Protein AF-A0A139A8T3-F1 (afdb_monomer)

Foldseek 3Di:
DCPPDDDDDPLPLLRLLVQCLVCVVVVVVVSVVVSVVNLCCCLPVPPHQLVSLLVNLVSCVVSVNVVSNVSSLVSSCCQQQDPPRDLVSLLPDDLVSLLVNLVVDDLACLLVSLVSSQVSVVVVVNHDPLVSLVSSLVSRQLLPYDLVSLQVLCVDPSHDNLNSLCSVLVCCVVCVVCLQVHDLVSSLSNLDCRPPNPDDDQLVSLLVSLVVNCVSCVVDDPVSNVSSLVSRQLLRDDPVVLVVLCPDPSHDNVNSVVSVVVDVVVPPDPDPPDPPDDDDDDDDDDDDDDDDDDDDDDDDDDDDDDDDDDDDDDDDDDDDDDDDDDDDDDDDDDDDDDDDDDDDDDDDDDDDDDDDDDDD

Organism: Gonapodya prolifera (strain JEL478) (NCBI:txid1344416)

Nearest PDB structures (foldseek):
  7rdr-assembly1_A  TM=2.294E-01  e=2.541E-02  unidentified
  5a5b-assembly1_Q  TM=2.816E-01  e=1.521E-01  Saccharomyces cerevisiae
  6j30-assembly1_Q  TM=2.788E-01  e=3.873E+00  Saccharomyces cerevisiae S288C
  7w3m-assembly1_W  TM=2.806E-01  e=3.557E+00  Homo sapiens

pLDDT: mean 80.53, std 20.15, range [38.5, 97.5]

Mean predicted aligned error: 15.2 Å

Secondary structure (DSSP, 8-state):
--TT---PPTT-HHHHHHHHHHHHHTT-HHHHHHHHHHHHHHHHSS---HHHHHHHHHHHHHTT-HHHHHHHHHHHHHHHH-TTS-HHHHHHS-HHHHHHHHHHS-GGGHHHHHHHHHHHHHHTT-PPPHHHHHHHHTTS-GGGS-HHHHHHHHT-TTS-HHHHHHHHHHHHHH-GGGGGGS-HHHHHHHTS--SSTT----HHHHHHHHHHHHHH-TTS-HHHHHHHHTTS-GGGS-HHHHHHHHH-SSS-HHHHHHHHHHHHHH-PPPP----PPPPPPP---------------PPPPPPPPPPPP-----PPPP------PPP------------PPP----PPP-----------

Radius of gyration: 34.63 Å; Cα contacts (8 Å, |Δi|>4): 244; chains: 1; bounding box: 95×80×99 Å

Structure (mmCIF, N/CA/C/O backbone):
data_AF-A0A139A8T3-F1
#
_entry.id   AF-A0A139A8T3-F1
#
loop_
_atom_site.group_PDB
_atom_site.id
_atom_site.type_symbol
_atom_site.label_atom_id
_atom_site.label_alt_id
_atom_site.label_comp_id
_atom_site.label_asym_id
_atom_site.label_entity_id
_atom_site.label_seq_id
_atom_site.pdbx_PDB_ins_code
_atom_site.Cartn_x
_atom_site.Cartn_y
_atom_site.Cartn_z
_atom_site.occupancy
_atom_site.B_iso_or_equiv
_atom_site.auth_seq_id
_atom_site.auth_comp_id
_atom_site.auth_asym_id
_atom_site.auth_atom_id
_atom_site.pdbx_PDB_model_num
ATOM 1 N N . MET A 1 1 ? -31.069 -12.268 51.244 1.00 41.78 1 MET A N 1
ATOM 2 C CA . MET A 1 1 ? -30.352 -12.359 49.961 1.00 41.78 1 MET A CA 1
ATOM 3 C C . MET A 1 1 ? -29.729 -10.999 49.752 1.00 41.78 1 MET A C 1
ATOM 5 O O . MET A 1 1 ? -30.464 -10.022 49.759 1.00 41.78 1 MET A O 1
ATOM 9 N N . ASP A 1 2 ? -28.402 -10.923 49.742 1.00 45.22 2 ASP A N 1
ATOM 10 C CA . ASP A 1 2 ? -27.684 -9.668 49.522 1.00 45.22 2 ASP A CA 1
ATOM 11 C C . ASP A 1 2 ? -27.826 -9.261 48.050 1.00 45.22 2 ASP A C 1
ATOM 13 O O . ASP A 1 2 ? -27.071 -9.709 47.193 1.00 45.22 2 ASP A O 1
ATOM 17 N N . ASP A 1 3 ? -28.808 -8.404 47.765 1.00 49.25 3 ASP A N 1
ATOM 18 C CA . ASP A 1 3 ? -29.079 -7.783 46.453 1.00 49.25 3 ASP A CA 1
ATOM 19 C C . ASP A 1 3 ? -27.993 -6.771 46.015 1.00 49.25 3 ASP A C 1
ATOM 21 O O . ASP A 1 3 ? -28.219 -5.900 45.176 1.00 49.25 3 ASP A O 1
ATOM 25 N N . THR A 1 4 ? -26.800 -6.812 46.608 1.00 60.22 4 THR A N 1
ATOM 26 C CA . THR A 1 4 ? -25.863 -5.679 46.588 1.00 60.22 4 THR A CA 1
ATOM 27 C C . THR A 1 4 ? -24.642 -5.855 45.696 1.00 60.22 4 THR A C 1
ATOM 29 O O . THR A 1 4 ? -23.833 -4.931 45.621 1.00 60.22 4 THR A O 1
ATOM 32 N N . LYS A 1 5 ? -24.496 -6.967 44.966 1.00 63.28 5 LYS A N 1
ATOM 33 C CA . LYS A 1 5 ? -23.354 -7.139 44.055 1.00 63.28 5 LYS A CA 1
ATOM 34 C C . LYS A 1 5 ? -23.752 -7.819 42.750 1.00 63.28 5 LYS A C 1
ATOM 36 O O . LYS A 1 5 ? -23.598 -9.025 42.585 1.00 63.28 5 LYS A O 1
ATOM 41 N N . VAL A 1 6 ? -24.257 -7.025 41.810 1.00 67.44 6 VAL A N 1
ATOM 42 C CA . VAL A 1 6 ? -24.375 -7.458 40.416 1.00 67.44 6 VAL A CA 1
ATOM 43 C C . VAL A 1 6 ? -22.969 -7.420 39.823 1.00 67.44 6 VAL A C 1
ATOM 45 O O . VAL A 1 6 ? -22.417 -6.358 39.567 1.00 67.44 6 VAL A O 1
ATOM 48 N N . THR A 1 7 ? -22.336 -8.579 39.668 1.00 76.31 7 THR A N 1
ATOM 49 C CA . THR A 1 7 ? -21.059 -8.680 38.955 1.00 76.31 7 THR A CA 1
ATOM 50 C C . THR A 1 7 ? -21.346 -8.906 37.479 1.00 76.31 7 THR A C 1
ATOM 52 O O . THR A 1 7 ? -21.895 -9.948 37.113 1.00 76.31 7 THR A O 1
ATOM 55 N N . LEU A 1 8 ? -20.994 -7.935 36.637 1.00 77.81 8 LEU A N 1
ATOM 56 C CA . LEU A 1 8 ? -20.995 -8.128 35.190 1.00 77.81 8 LEU A CA 1
ATOM 57 C C . LEU A 1 8 ? -19.936 -9.180 34.817 1.00 77.81 8 LEU A C 1
ATOM 59 O O . LEU A 1 8 ? -18.871 -9.202 35.432 1.00 77.81 8 LEU A O 1
ATOM 63 N N . PRO A 1 9 ? -20.221 -10.071 33.855 1.00 79.88 9 PRO A N 1
ATOM 64 C CA . PRO A 1 9 ? -19.251 -11.052 33.393 1.00 79.88 9 PRO A CA 1
ATOM 65 C C . PRO A 1 9 ? -18.096 -10.351 32.680 1.00 79.88 9 PRO A C 1
ATOM 67 O O . PRO A 1 9 ? -18.321 -9.553 31.771 1.00 79.88 9 PRO A O 1
ATOM 70 N N . ASP A 1 10 ? -16.866 -10.695 33.049 1.00 74.88 10 ASP A N 1
ATOM 71 C CA . ASP A 1 10 ? -15.679 -10.179 32.375 1.00 74.88 10 ASP A CA 1
ATOM 72 C C . ASP A 1 10 ? -15.669 -10.665 30.912 1.00 74.88 10 ASP A C 1
ATOM 74 O O . ASP A 1 10 ? -15.912 -11.843 30.639 1.00 74.88 10 ASP A O 1
ATOM 78 N N . THR A 1 11 ? -15.397 -9.765 29.960 1.00 78.56 11 THR A N 1
ATOM 79 C CA . THR A 1 11 ? -15.177 -10.025 28.513 1.00 78.56 11 THR A CA 1
ATOM 80 C C . THR A 1 11 ? -16.372 -10.469 27.647 1.00 78.56 11 THR A C 1
ATOM 82 O O . THR A 1 11 ? -16.234 -10.551 26.424 1.00 78.56 11 THR A O 1
ATOM 85 N N . LYS A 1 12 ? -17.563 -10.720 28.213 1.00 92.62 12 LYS A N 1
ATOM 86 C CA . LYS A 1 12 ? -18.779 -11.022 27.422 1.00 92.62 12 LYS A CA 1
ATOM 87 C C . LYS A 1 12 ? -19.453 -9.738 26.941 1.00 92.62 12 LYS A C 1
ATOM 89 O O . LYS A 1 12 ? -20.432 -9.270 27.525 1.00 92.62 12 LYS A O 1
ATOM 94 N N . TRP A 1 13 ? -18.869 -9.135 25.909 1.00 94.44 13 TRP A N 1
ATOM 95 C CA . TRP A 1 13 ? -19.239 -7.801 25.429 1.00 94.44 13 TRP A CA 1
ATOM 96 C C . TRP A 1 13 ? -20.677 -7.689 24.926 1.00 94.44 13 TRP A C 1
ATOM 98 O O . TRP A 1 13 ? -21.317 -6.671 25.177 1.00 94.44 13 TRP A O 1
ATOM 108 N N . ASP A 1 14 ? -21.217 -8.752 24.335 1.00 95.50 14 ASP A N 1
ATOM 109 C CA . ASP A 1 14 ? -22.632 -8.871 23.977 1.00 95.50 14 ASP A CA 1
ATOM 110 C C . ASP A 1 14 ? -23.547 -8.668 25.202 1.00 95.50 14 ASP A C 1
ATOM 112 O O . ASP A 1 14 ? -24.525 -7.921 25.148 1.00 95.50 14 ASP A O 1
ATOM 116 N N . GLN A 1 15 ? -23.193 -9.273 26.342 1.00 95.12 15 GLN A N 1
ATOM 117 C CA . GLN A 1 15 ? -23.958 -9.184 27.587 1.00 95.12 15 GLN A CA 1
ATOM 118 C C . GLN A 1 15 ? -23.783 -7.827 28.261 1.00 95.12 15 GLN A C 1
ATOM 120 O O . GLN A 1 15 ? -24.764 -7.247 28.720 1.00 95.12 15 GLN A O 1
ATOM 125 N N . ILE A 1 16 ? -22.556 -7.297 28.309 1.00 95.12 16 ILE A N 1
ATOM 126 C CA . ILE A 1 16 ? -22.279 -5.979 28.902 1.00 95.12 16 ILE A CA 1
ATOM 127 C C . ILE A 1 16 ? -23.043 -4.887 28.143 1.00 95.12 16 ILE A C 1
ATOM 129 O O . ILE A 1 16 ? -23.716 -4.065 28.769 1.00 95.12 16 ILE A O 1
ATOM 133 N N . LEU A 1 17 ? -22.994 -4.901 26.808 1.00 95.94 17 LEU A N 1
ATOM 134 C CA . LEU A 1 17 ? -23.708 -3.937 25.967 1.00 95.94 17 LEU A CA 1
ATOM 135 C C . LEU A 1 17 ? -25.225 -4.148 26.013 1.00 95.94 17 LEU A C 1
ATOM 137 O O . LEU A 1 17 ? -25.971 -3.171 26.079 1.00 95.94 17 LEU A O 1
ATOM 141 N N . GLY A 1 18 ? -25.695 -5.397 26.087 1.00 95.88 18 GLY A N 1
ATOM 142 C CA . GLY A 1 18 ? -27.106 -5.702 26.321 1.00 95.88 18 GLY A CA 1
ATOM 143 C C . GLY A 1 18 ? -27.615 -5.154 27.661 1.00 95.88 18 GLY A C 1
ATOM 144 O O . GLY A 1 18 ? -28.663 -4.507 27.712 1.00 95.88 18 GLY A O 1
ATOM 145 N N . VAL A 1 19 ? -26.854 -5.328 28.751 1.00 95.31 19 VAL A N 1
ATOM 146 C CA . VAL A 1 19 ? -27.178 -4.746 30.068 1.00 95.31 19 VAL A CA 1
ATOM 147 C C . VAL A 1 19 ? -27.137 -3.220 30.011 1.00 95.31 19 VAL A C 1
ATOM 149 O O . VAL A 1 19 ? -28.015 -2.566 30.577 1.00 95.31 19 VAL A O 1
ATOM 152 N N . HIS A 1 20 ? -26.174 -2.635 29.299 1.00 96.00 20 HIS A N 1
ATOM 153 C CA . HIS A 1 20 ? -26.116 -1.191 29.081 1.00 96.00 20 HIS A CA 1
ATOM 154 C C . HIS A 1 20 ? -27.379 -0.671 28.374 1.00 96.00 20 HIS A C 1
ATOM 156 O O . HIS A 1 20 ? -28.008 0.282 28.840 1.00 96.00 20 HIS A O 1
ATOM 162 N N . HIS A 1 21 ? -27.815 -1.347 27.309 1.00 96.56 21 HIS A N 1
ATOM 163 C CA . HIS A 1 21 ? -29.028 -1.005 26.569 1.00 96.56 21 HIS A CA 1
ATOM 164 C C . HIS A 1 21 ? -30.279 -1.088 27.446 1.00 96.56 21 HIS A C 1
ATOM 166 O O . HIS A 1 21 ? -30.998 -0.101 27.611 1.00 96.56 21 HIS A O 1
ATOM 172 N N . VAL A 1 22 ? -30.509 -2.247 28.068 1.00 96.75 22 VAL A N 1
ATOM 173 C CA . VAL A 1 22 ? -31.678 -2.487 28.923 1.00 96.75 22 VAL A CA 1
ATOM 174 C C . VAL A 1 22 ? -31.688 -1.506 30.097 1.00 96.75 22 VAL A C 1
ATOM 176 O O . VAL A 1 22 ? -32.703 -0.861 30.352 1.00 96.75 22 VAL A O 1
ATOM 179 N N . SER A 1 23 ? -30.561 -1.315 30.785 1.00 96.06 23 SER A N 1
ATOM 180 C CA . SER A 1 23 ? -30.493 -0.380 31.914 1.00 96.06 23 SER A CA 1
ATOM 181 C C . SER A 1 23 ? -30.796 1.063 31.508 1.00 96.06 23 SER A C 1
ATOM 183 O O . SER A 1 23 ? -31.476 1.765 32.254 1.00 96.06 23 SER A O 1
ATOM 185 N N . THR A 1 24 ? -30.382 1.490 30.315 1.00 95.38 24 THR A N 1
ATOM 186 C CA . THR A 1 24 ? -30.687 2.826 29.787 1.00 95.38 24 THR A CA 1
ATOM 187 C C . THR A 1 24 ? -32.178 2.976 29.473 1.00 95.38 24 THR A C 1
ATOM 189 O O . THR A 1 24 ? -32.807 3.937 29.920 1.00 95.38 24 THR A O 1
ATOM 192 N N . VAL A 1 25 ? -32.776 2.001 28.777 1.00 96.94 25 VAL A N 1
ATOM 193 C CA . VAL A 1 25 ? -34.207 2.006 28.410 1.00 96.94 25 VAL A CA 1
ATOM 194 C C . VAL A 1 25 ? -35.105 2.018 29.652 1.00 96.94 25 VAL A C 1
ATOM 196 O O . VAL A 1 25 ? -36.056 2.797 29.727 1.00 96.94 25 VAL A O 1
ATOM 199 N N . PHE A 1 26 ? -34.778 1.199 30.654 1.00 97.19 26 PHE A N 1
ATOM 200 C CA . PHE A 1 26 ? -35.544 1.087 31.900 1.00 97.19 26 PHE A CA 1
ATOM 201 C C . PHE A 1 26 ? -35.118 2.087 32.986 1.00 97.19 26 PHE A C 1
ATOM 203 O O . PHE A 1 26 ? -35.674 2.060 34.083 1.00 97.19 26 PHE A O 1
ATOM 210 N N . LYS A 1 27 ? -34.170 2.990 32.694 1.00 96.00 27 LYS A N 1
ATOM 211 C CA . LYS A 1 27 ? -33.659 4.015 33.623 1.00 96.00 27 LYS A CA 1
ATOM 212 C C . LYS A 1 27 ? -33.172 3.421 34.951 1.00 96.00 27 LYS A C 1
ATOM 214 O O . LYS A 1 27 ? -33.583 3.852 36.027 1.00 96.00 27 LYS A O 1
ATOM 219 N N . LEU A 1 28 ? -32.285 2.431 34.869 1.00 95.94 28 LEU A N 1
ATOM 220 C CA . LEU A 1 28 ? -31.656 1.747 36.001 1.00 95.94 28 LEU A CA 1
ATOM 221 C C . LEU A 1 28 ? -30.236 2.305 36.235 1.00 95.94 28 LEU A C 1
ATOM 223 O O . LEU A 1 28 ? -29.257 1.682 35.818 1.00 95.94 28 LEU A O 1
ATOM 227 N N . PRO A 1 29 ? -30.081 3.457 36.921 1.00 93.94 29 PRO A N 1
ATOM 228 C CA . PRO A 1 29 ? -28.845 4.245 36.901 1.00 93.94 29 PRO A CA 1
ATOM 229 C C . PRO A 1 29 ? -27.614 3.498 37.422 1.00 93.94 29 PRO A C 1
ATOM 231 O O . PRO A 1 29 ? -26.514 3.725 36.929 1.00 93.94 29 PRO A O 1
ATOM 234 N N . ARG A 1 30 ? -27.780 2.589 38.393 1.00 92.94 30 ARG A N 1
ATOM 235 C CA . ARG A 1 30 ? -26.662 1.795 38.932 1.00 92.94 30 ARG A CA 1
ATOM 236 C C . ARG A 1 30 ? -26.069 0.859 37.878 1.00 92.94 30 ARG A C 1
ATOM 238 O O . ARG A 1 30 ? -24.861 0.872 37.676 1.00 92.94 30 ARG A O 1
ATOM 245 N N . LEU A 1 31 ? -26.916 0.113 37.167 1.00 93.12 31 LEU A N 1
ATOM 246 C CA . LEU A 1 31 ? -26.478 -0.808 36.112 1.00 93.12 31 LEU A CA 1
ATOM 247 C C . LEU A 1 31 ? -25.923 -0.056 34.899 1.00 93.12 31 LEU A C 1
ATOM 249 O O . LEU A 1 31 ? -24.936 -0.487 34.302 1.00 93.12 31 LEU A O 1
ATOM 253 N N . THR A 1 32 ? -26.510 1.096 34.562 1.00 94.75 32 THR A N 1
ATOM 254 C CA . THR A 1 32 ? -25.972 1.967 33.511 1.00 94.75 32 THR A CA 1
ATOM 255 C C . THR A 1 32 ? -24.567 2.441 33.873 1.00 94.75 32 THR A C 1
ATOM 257 O O . THR A 1 32 ? -23.658 2.311 33.062 1.00 94.75 32 THR A O 1
ATOM 260 N N . GLN A 1 33 ? -24.350 2.897 35.111 1.00 94.50 33 GLN A N 1
ATOM 261 C CA . GLN A 1 33 ? -23.037 3.350 35.566 1.00 94.50 33 GLN A CA 1
ATOM 262 C C . GLN A 1 33 ? -21.998 2.217 35.606 1.00 94.50 33 GLN A C 1
ATOM 264 O O . GLN A 1 33 ? -20.843 2.434 35.245 1.00 94.50 33 GLN A O 1
ATOM 269 N N . GLU A 1 34 ? -22.377 1.020 36.058 1.00 93.62 34 GLU A N 1
ATOM 270 C CA . GLU A 1 34 ? -21.469 -0.132 36.110 1.00 93.62 34 GLU A CA 1
ATOM 271 C C . GLU A 1 34 ? -21.073 -0.618 34.714 1.00 93.62 34 GLU A C 1
ATOM 273 O O . GLU A 1 34 ? -19.884 -0.813 34.455 1.00 93.62 34 GLU A O 1
ATOM 278 N N . SER A 1 35 ? -22.040 -0.747 33.801 1.00 94.38 35 SER A N 1
ATOM 279 C CA . SER A 1 35 ? -21.770 -1.127 32.409 1.00 94.38 35 SER A CA 1
ATOM 280 C C . SER A 1 35 ? -20.932 -0.075 31.682 1.00 94.38 35 SER A C 1
ATOM 282 O O . SER A 1 35 ? -19.944 -0.423 31.040 1.00 94.38 35 SER A O 1
ATOM 284 N N . GLU A 1 36 ? -21.242 1.214 31.844 1.00 94.69 36 GLU A N 1
ATOM 285 C CA . GLU A 1 36 ? -20.457 2.295 31.241 1.00 94.69 36 GLU A CA 1
ATOM 286 C C . GLU A 1 36 ? -19.024 2.326 31.786 1.00 94.69 36 GLU A C 1
ATOM 288 O O . GLU A 1 36 ? -18.079 2.512 31.020 1.00 94.69 36 GLU A O 1
ATOM 293 N N . ARG A 1 37 ? -18.835 2.093 33.092 1.00 93.44 37 ARG A N 1
ATOM 294 C CA . ARG A 1 37 ? -17.500 1.980 33.692 1.00 93.44 37 ARG A CA 1
ATOM 295 C C . ARG A 1 37 ? -16.724 0.805 33.103 1.00 93.44 37 ARG A C 1
ATOM 297 O O . ARG A 1 37 ? -15.549 0.976 32.800 1.00 93.44 37 ARG A O 1
ATOM 304 N N . ALA A 1 38 ? -17.353 -0.358 32.934 1.00 92.69 38 ALA A N 1
ATOM 305 C CA . ALA A 1 38 ? -16.705 -1.526 32.337 1.00 92.69 38 ALA A CA 1
ATOM 306 C C . ALA A 1 38 ? -16.267 -1.251 30.887 1.00 92.69 38 ALA A C 1
ATOM 308 O O . ALA A 1 38 ? -15.107 -1.473 30.546 1.00 92.69 38 ALA A O 1
ATOM 309 N N . ILE A 1 39 ? -17.161 -0.682 30.070 1.00 94.38 39 ILE A N 1
ATOM 310 C CA . ILE A 1 39 ? -16.883 -0.299 28.675 1.00 94.38 39 ILE A CA 1
ATOM 311 C C . ILE A 1 39 ? -15.744 0.725 28.615 1.00 94.38 39 ILE A C 1
ATOM 313 O O . ILE A 1 39 ? -14.782 0.552 27.868 1.00 94.38 39 ILE A O 1
ATOM 317 N N . ARG A 1 40 ? -15.823 1.779 29.435 1.00 94.75 40 ARG A N 1
ATOM 318 C CA . ARG A 1 40 ? -14.802 2.827 29.501 1.00 94.75 40 ARG A CA 1
ATOM 319 C C . ARG A 1 40 ? -13.449 2.262 29.914 1.00 94.75 40 ARG A C 1
ATOM 321 O O . ARG A 1 40 ? -12.458 2.548 29.260 1.00 94.75 40 ARG A O 1
ATOM 328 N N . ASN A 1 41 ? -13.406 1.435 30.956 1.00 92.69 41 ASN A N 1
ATOM 329 C CA . ASN A 1 41 ? -12.163 0.843 31.440 1.00 92.69 41 ASN A CA 1
ATOM 330 C C . ASN A 1 41 ? -11.510 -0.071 30.397 1.00 92.69 41 ASN A C 1
ATOM 332 O O . ASN A 1 41 ? -10.289 -0.065 30.289 1.00 92.69 41 ASN A O 1
ATOM 336 N N . ALA A 1 42 ? -12.285 -0.828 29.618 1.00 92.88 42 ALA A N 1
ATOM 337 C CA . ALA A 1 42 ? -11.718 -1.680 28.574 1.00 92.88 42 ALA A CA 1
ATOM 338 C C . ALA A 1 42 ? -11.160 -0.880 27.389 1.00 92.88 42 ALA A C 1
ATOM 340 O O . ALA A 1 42 ? -10.100 -1.220 26.868 1.00 92.88 42 ALA A O 1
ATOM 341 N N . ILE A 1 43 ? -11.831 0.206 26.995 1.00 94.81 43 ILE A N 1
ATOM 342 C CA . ILE A 1 43 ? -11.367 1.064 25.896 1.00 94.81 43 ILE A CA 1
ATOM 343 C C . ILE A 1 43 ? -10.190 1.945 26.350 1.00 94.81 43 ILE A C 1
ATOM 345 O O . ILE A 1 43 ? -9.151 2.007 25.699 1.00 94.81 43 ILE A O 1
ATOM 349 N N . GLU A 1 44 ? -10.325 2.635 27.479 1.00 92.19 44 GLU A N 1
ATOM 350 C CA . GLU A 1 44 ? -9.406 3.701 27.899 1.00 92.19 44 GLU A CA 1
ATOM 351 C C . GLU A 1 44 ? -8.321 3.213 28.871 1.00 92.19 44 GLU A C 1
ATOM 353 O O . GLU A 1 44 ? -7.264 3.830 28.974 1.00 92.19 44 GLU A O 1
ATOM 358 N N . GLY A 1 45 ? -8.528 2.088 29.562 1.00 83.25 45 GLY A N 1
ATOM 359 C CA . GLY A 1 45 ? -7.652 1.606 30.639 1.00 83.25 45 GLY A CA 1
ATOM 360 C C . GLY A 1 45 ? -6.289 1.064 30.197 1.00 83.25 45 GLY A C 1
ATOM 361 O O . GLY A 1 45 ? -5.552 0.540 31.027 1.00 83.25 45 GLY A O 1
ATOM 362 N N . GLY A 1 46 ? -5.942 1.154 28.910 1.00 72.06 46 GLY A N 1
ATOM 363 C CA . GLY A 1 46 ? -4.608 0.837 28.382 1.00 72.06 46 GLY A CA 1
ATOM 364 C C . GLY A 1 46 ? -4.224 -0.649 28.351 1.00 72.06 46 GLY A C 1
ATOM 365 O O . GLY A 1 46 ? -3.188 -0.975 27.783 1.00 72.06 46 GLY A O 1
ATOM 366 N N . ALA A 1 47 ? -5.048 -1.537 28.913 1.00 69.50 47 ALA A N 1
ATOM 367 C CA . ALA A 1 47 ? -4.795 -2.978 28.996 1.00 69.50 47 ALA A CA 1
ATOM 368 C C . ALA A 1 47 ? -5.629 -3.828 28.017 1.00 69.50 47 ALA A C 1
ATOM 370 O O . ALA A 1 47 ? -5.458 -5.045 27.984 1.00 69.50 47 ALA A O 1
ATOM 371 N N . GLY A 1 48 ? -6.537 -3.217 27.248 1.00 80.19 48 GLY A N 1
ATOM 372 C CA . GLY A 1 48 ? -7.412 -3.944 26.327 1.00 80.19 48 GLY A CA 1
ATOM 373 C C . GLY A 1 48 ? -6.623 -4.618 25.206 1.00 80.19 48 GLY A C 1
ATOM 374 O O . GLY A 1 48 ? -5.841 -3.966 24.510 1.00 80.19 48 GLY A O 1
ATOM 375 N N . ALA A 1 49 ? -6.836 -5.922 25.019 1.00 91.69 49 ALA A N 1
ATOM 376 C CA . ALA A 1 49 ? -6.257 -6.639 23.889 1.00 91.69 49 ALA A CA 1
ATOM 377 C C . ALA A 1 49 ? -6.869 -6.126 22.563 1.00 91.69 49 ALA A C 1
ATOM 379 O O . ALA A 1 49 ? -8.051 -5.771 22.540 1.00 91.69 49 ALA A O 1
ATOM 380 N N . PRO A 1 50 ? -6.131 -6.120 21.437 1.00 93.94 50 PRO A N 1
ATOM 381 C CA . PRO A 1 50 ? -6.649 -5.664 20.140 1.00 93.94 50 PRO A CA 1
ATOM 382 C C . PRO A 1 50 ? -7.965 -6.338 19.739 1.00 93.94 50 PRO A C 1
ATOM 384 O O . PRO A 1 50 ? -8.929 -5.674 19.364 1.00 93.94 50 PRO A O 1
ATOM 387 N N . ASP A 1 51 ? -8.028 -7.661 19.895 1.00 95.19 51 ASP A N 1
ATOM 388 C CA . ASP A 1 51 ? -9.221 -8.451 19.582 1.00 95.19 51 ASP A CA 1
ATOM 389 C C . ASP A 1 51 ? -10.394 -8.145 20.524 1.00 95.19 51 ASP A C 1
ATOM 391 O O . ASP A 1 51 ? -11.554 -8.322 20.160 1.00 95.19 51 ASP A O 1
ATOM 395 N N . GLU A 1 52 ? -10.115 -7.679 21.741 1.00 94.75 52 GLU A N 1
ATOM 396 C CA . GLU A 1 52 ? -11.146 -7.255 22.681 1.00 94.75 52 GLU A CA 1
ATOM 397 C C . GLU A 1 52 ? -11.766 -5.925 22.247 1.00 94.75 52 GLU A C 1
ATOM 399 O O . GLU A 1 52 ? -12.988 -5.818 22.172 1.00 94.75 52 GLU A O 1
ATOM 404 N N . LEU A 1 53 ? -10.937 -4.944 21.872 1.00 95.81 53 LEU A N 1
ATOM 405 C CA . LEU A 1 53 ? -11.401 -3.670 21.312 1.00 95.81 53 LEU A CA 1
ATOM 406 C C . LEU A 1 53 ? -12.203 -3.883 20.024 1.00 95.81 53 LEU A C 1
ATOM 408 O O . LEU A 1 53 ? -13.246 -3.255 19.836 1.00 95.81 53 LEU A O 1
ATOM 412 N N . PHE A 1 54 ? -11.753 -4.804 19.170 1.00 96.31 54 PHE A N 1
ATOM 413 C CA . PHE A 1 54 ? -12.475 -5.192 17.963 1.00 96.31 54 PHE A CA 1
ATOM 414 C C . PHE A 1 54 ? -13.860 -5.767 18.280 1.00 96.31 54 PHE A C 1
ATOM 416 O O . PHE A 1 54 ? -14.857 -5.294 17.737 1.00 96.31 54 PHE A O 1
ATOM 423 N N . LYS A 1 55 ? -13.949 -6.710 19.227 1.00 95.94 55 LYS A N 1
ATOM 424 C CA . LYS A 1 55 ? -15.233 -7.270 19.680 1.00 95.94 55 LYS A CA 1
ATOM 425 C C . LYS A 1 55 ? -16.154 -6.212 20.282 1.00 95.94 55 LYS A C 1
ATOM 427 O O . LYS A 1 55 ? -17.348 -6.229 19.999 1.00 95.94 55 LYS A O 1
ATOM 432 N N . ILE A 1 56 ? -15.626 -5.278 21.080 1.00 95.75 56 ILE A N 1
ATOM 433 C CA . ILE A 1 56 ? -16.418 -4.158 21.613 1.00 95.75 56 ILE A CA 1
ATOM 434 C C . ILE A 1 56 ? -17.005 -3.340 20.463 1.00 95.75 56 ILE A C 1
ATOM 436 O O . ILE A 1 56 ? -18.188 -3.006 20.511 1.00 95.75 56 ILE A O 1
ATOM 440 N N . ALA A 1 57 ? -16.212 -3.025 19.435 1.00 96.50 57 ALA A N 1
ATOM 441 C CA . ALA A 1 57 ? -16.686 -2.270 18.280 1.00 96.50 57 ALA A CA 1
ATOM 442 C C . ALA A 1 57 ? -17.769 -3.034 17.498 1.00 96.50 57 ALA A C 1
ATOM 444 O O . ALA A 1 57 ? -18.835 -2.479 17.227 1.00 96.50 57 ALA A O 1
ATOM 445 N N . GLU A 1 58 ? -17.535 -4.315 17.202 1.00 96.38 58 GLU A N 1
ATOM 446 C CA . GLU A 1 58 ? -18.471 -5.170 16.466 1.00 96.38 58 GLU A CA 1
ATOM 447 C C . GLU A 1 58 ? -19.810 -5.326 17.204 1.00 96.38 58 GLU A C 1
ATOM 449 O O . GLU A 1 58 ? -20.879 -5.145 16.618 1.00 96.38 58 GLU A O 1
ATOM 454 N N . GLU A 1 59 ? -19.771 -5.607 18.506 1.00 96.75 59 GLU A N 1
ATOM 455 C CA . GLU A 1 59 ? -20.980 -5.718 19.320 1.00 96.75 59 GLU A CA 1
ATOM 456 C C . GLU A 1 59 ? -21.673 -4.358 19.479 1.00 96.75 59 GLU A C 1
ATOM 458 O O . GLU A 1 59 ? -22.894 -4.267 19.355 1.00 96.75 59 GLU A O 1
ATOM 463 N N . SER A 1 60 ? -20.926 -3.266 19.659 1.00 96.25 60 SER A N 1
ATOM 464 C CA . SER A 1 60 ? -21.515 -1.919 19.744 1.00 96.25 60 SER A CA 1
ATOM 465 C C . SER A 1 60 ? -22.278 -1.554 18.475 1.00 96.25 60 SER A C 1
ATOM 467 O O . SER A 1 60 ? -23.352 -0.958 18.560 1.00 96.25 60 SER A O 1
ATOM 469 N N . LYS A 1 61 ? -21.780 -1.979 17.310 1.00 96.44 61 LYS A N 1
ATOM 470 C CA . LYS A 1 61 ? -22.475 -1.833 16.031 1.00 96.44 61 LYS A CA 1
ATOM 471 C C . LYS A 1 61 ? -23.786 -2.624 15.996 1.00 96.44 61 LYS A C 1
ATOM 473 O O . LYS A 1 61 ? -24.808 -2.076 15.587 1.00 96.44 61 LYS A O 1
ATOM 478 N N . LYS A 1 62 ? -23.792 -3.882 16.465 1.00 96.56 62 LYS A N 1
ATOM 479 C CA . LYS A 1 62 ? -25.006 -4.729 16.547 1.00 96.56 62 LYS A CA 1
ATOM 480 C C . LYS A 1 62 ? -26.079 -4.117 17.452 1.00 96.56 62 LYS A C 1
ATOM 482 O O . LYS A 1 62 ? -27.263 -4.199 17.138 1.00 96.56 62 LYS A O 1
ATOM 487 N N . TRP A 1 63 ? -25.662 -3.482 18.546 1.00 96.19 63 TRP A N 1
ATOM 488 C CA . TRP A 1 63 ? -26.546 -2.830 19.519 1.00 96.19 63 TRP A CA 1
ATOM 489 C C . TRP A 1 63 ? -26.854 -1.352 19.209 1.00 96.19 63 TRP A C 1
ATOM 491 O O . TRP A 1 63 ? -27.537 -0.698 19.998 1.00 96.19 63 TRP A O 1
ATOM 501 N N . CYS A 1 64 ? -26.396 -0.826 18.067 1.00 96.12 64 CYS A N 1
ATOM 502 C CA . CYS A 1 64 ? -26.601 0.561 17.634 1.00 96.12 64 CYS A CA 1
ATOM 503 C C . CYS A 1 64 ? -26.034 1.620 18.605 1.00 96.12 64 CYS A C 1
ATOM 505 O O . CYS A 1 64 ? -26.666 2.651 18.844 1.00 96.12 64 CYS A O 1
ATOM 507 N N . PHE A 1 65 ? -24.831 1.391 19.141 1.00 96.88 65 PHE A N 1
ATOM 508 C CA . PHE A 1 65 ? -24.082 2.346 19.965 1.00 96.88 65 PHE A CA 1
ATOM 509 C C . PHE A 1 65 ? -22.899 2.967 19.193 1.00 96.88 65 PHE A C 1
ATOM 511 O O . PHE A 1 65 ? -21.744 2.598 19.439 1.00 96.88 65 PHE A O 1
ATOM 518 N N . PRO A 1 66 ? -23.143 3.939 18.289 1.00 96.19 66 PRO A N 1
ATOM 519 C CA . PRO A 1 66 ? -22.112 4.477 17.396 1.00 96.19 66 PRO A CA 1
ATOM 520 C C . PRO A 1 66 ? -20.958 5.162 18.144 1.00 96.19 66 PRO A C 1
ATOM 522 O O . PRO A 1 66 ? -19.813 5.101 17.705 1.00 96.19 66 PRO A O 1
ATOM 525 N N . ASP A 1 67 ? -21.224 5.770 19.303 1.00 96.75 67 ASP A N 1
ATOM 526 C CA . ASP A 1 67 ? -20.188 6.431 20.106 1.00 96.75 67 ASP A CA 1
ATOM 527 C C . ASP A 1 67 ? -19.220 5.433 20.754 1.00 96.75 67 ASP A C 1
ATOM 529 O O . ASP A 1 67 ? -18.043 5.739 20.956 1.00 96.75 67 ASP A O 1
ATOM 533 N N . ILE A 1 68 ? -19.701 4.238 21.110 1.00 96.62 68 ILE A N 1
ATOM 534 C CA . ILE A 1 68 ? -18.860 3.177 21.678 1.00 96.62 68 ILE A CA 1
ATOM 535 C C . ILE A 1 68 ? -18.083 2.493 20.553 1.00 96.62 68 ILE A C 1
ATOM 537 O O . ILE A 1 68 ? -16.870 2.339 20.678 1.00 96.62 68 ILE A O 1
ATOM 541 N N . GLU A 1 69 ? -18.750 2.183 19.435 1.00 96.69 69 GLU A N 1
ATOM 542 C CA . GLU A 1 69 ? -18.117 1.642 18.225 1.00 96.69 69 GLU A CA 1
ATOM 543 C C . GLU A 1 69 ? -16.960 2.533 17.764 1.00 96.69 69 GLU A C 1
ATOM 545 O O . GLU A 1 69 ? -15.835 2.055 17.585 1.00 96.69 69 GLU A O 1
ATOM 550 N N . LYS A 1 70 ? -17.209 3.843 17.638 1.00 95.69 70 LYS A N 1
ATOM 551 C CA . LYS A 1 70 ? -16.196 4.815 17.228 1.00 95.69 70 LYS A CA 1
ATOM 552 C C . LYS A 1 70 ? -15.033 4.864 18.213 1.00 95.69 70 LYS A C 1
ATOM 554 O O . LYS A 1 70 ? -13.890 4.778 17.782 1.00 95.69 70 LYS A O 1
ATOM 559 N N . ARG A 1 71 ? -15.295 4.968 19.522 1.00 95.88 71 ARG A N 1
ATOM 560 C CA . ARG A 1 71 ? -14.228 5.021 20.539 1.00 95.88 71 ARG A CA 1
ATOM 561 C C . ARG A 1 71 ? -13.373 3.756 20.553 1.00 95.88 71 ARG A C 1
ATOM 563 O O . ARG A 1 71 ? -12.151 3.865 20.581 1.00 95.88 71 ARG A O 1
ATOM 570 N N . ALA A 1 72 ? -13.993 2.579 20.492 1.00 96.12 72 ALA A N 1
ATOM 571 C CA . ALA A 1 72 ? -13.275 1.309 20.450 1.00 96.12 72 ALA A CA 1
ATOM 572 C C . ALA A 1 72 ? -12.428 1.178 19.173 1.00 96.12 72 ALA A C 1
ATOM 574 O O . ALA A 1 72 ? -11.255 0.816 19.249 1.00 96.12 72 ALA A O 1
ATOM 575 N N . SER A 1 73 ? -12.983 1.560 18.018 1.00 95.31 73 SER A N 1
ATOM 576 C CA . SER A 1 73 ? -12.273 1.529 16.731 1.00 95.31 73 SER A CA 1
ATOM 577 C C . SER A 1 73 ? -11.107 2.515 16.689 1.00 95.31 73 SER A C 1
ATOM 579 O O . SER A 1 73 ? -10.006 2.144 16.297 1.00 95.31 73 SER A O 1
ATOM 581 N N . THR A 1 74 ? -11.312 3.757 17.142 1.00 94.62 74 THR A N 1
ATOM 582 C CA . THR A 1 74 ? -10.242 4.761 17.241 1.00 94.62 74 THR A CA 1
ATOM 583 C C . THR A 1 74 ? -9.129 4.273 18.157 1.00 94.62 74 THR A C 1
ATOM 585 O O . THR A 1 74 ? -7.963 4.336 17.782 1.00 94.62 74 THR A O 1
ATOM 588 N N . ARG A 1 75 ? -9.472 3.698 19.314 1.00 94.75 75 ARG A N 1
ATOM 589 C CA . ARG A 1 75 ? -8.468 3.153 20.225 1.00 94.75 75 ARG A CA 1
ATOM 590 C C . ARG A 1 75 ? -7.682 1.996 19.612 1.00 94.75 75 ARG A C 1
ATOM 592 O O . ARG A 1 75 ? -6.467 1.932 19.775 1.00 94.75 75 ARG A O 1
ATOM 599 N N . LEU A 1 76 ? -8.363 1.089 18.913 1.00 95.06 76 LEU A N 1
ATOM 600 C CA . LEU A 1 76 ? -7.727 -0.023 18.208 1.00 95.06 76 LEU A CA 1
ATOM 601 C C . LEU A 1 76 ? -6.753 0.485 17.135 1.00 95.06 76 LEU A C 1
ATOM 603 O O . LEU A 1 76 ? -5.629 -0.008 17.048 1.00 95.06 76 LEU A O 1
ATOM 607 N N . GLN A 1 77 ? -7.159 1.496 16.362 1.00 94.06 77 GLN A N 1
ATOM 608 C CA . GLN A 1 77 ? -6.305 2.142 15.364 1.00 94.06 77 GLN A CA 1
ATOM 609 C C . GLN A 1 77 ? -5.079 2.785 16.009 1.00 94.06 77 GLN A C 1
ATOM 611 O O . GLN A 1 77 ? -3.967 2.495 15.584 1.00 94.06 77 GLN A O 1
ATOM 616 N N . GLU A 1 78 ? -5.253 3.595 17.057 1.00 92.62 78 GLU A N 1
ATOM 617 C CA . GLU A 1 78 ? -4.143 4.205 17.804 1.00 92.62 78 GLU A CA 1
ATOM 618 C C . GLU A 1 78 ? -3.143 3.151 18.281 1.00 92.62 78 GLU A C 1
ATOM 620 O O . GLU A 1 78 ? -1.933 3.314 18.145 1.00 92.62 78 GLU A O 1
ATOM 625 N N . LEU A 1 79 ? -3.654 2.051 18.826 1.00 93.00 79 LEU A N 1
ATOM 626 C CA . LEU A 1 79 ? -2.843 0.997 19.402 1.00 93.00 79 LEU A CA 1
ATOM 627 C C . LEU A 1 79 ? -2.070 0.209 18.333 1.00 93.00 79 LEU A C 1
ATOM 629 O O . LEU A 1 79 ? -0.929 -0.165 18.588 1.00 93.00 79 LEU A O 1
ATOM 633 N N . LEU A 1 80 ? -2.620 -0.014 17.139 1.00 93.38 80 LEU A N 1
ATOM 634 C CA . LEU A 1 80 ? -1.927 -0.762 16.078 1.00 93.38 80 LEU A CA 1
ATOM 635 C C . LEU A 1 80 ? -1.063 0.123 15.167 1.00 93.38 80 LEU A C 1
ATOM 637 O O . LEU A 1 80 ? -0.043 -0.342 14.655 1.00 93.38 80 LEU A O 1
ATOM 641 N N . LEU A 1 81 ? -1.427 1.396 15.000 1.00 91.75 81 LEU A N 1
ATOM 642 C CA . LEU A 1 81 ? -0.659 2.366 14.219 1.00 91.75 81 LEU A CA 1
ATOM 643 C C . LEU A 1 81 ? 0.516 2.967 14.974 1.00 91.75 81 LEU A C 1
ATOM 645 O O . LEU A 1 81 ? 1.484 3.385 14.341 1.00 91.75 81 LEU A O 1
ATOM 649 N N . ASN A 1 82 ? 0.453 3.033 16.304 1.00 90.31 82 ASN A N 1
ATOM 650 C CA . ASN A 1 82 ? 1.552 3.593 17.066 1.00 90.31 82 ASN A CA 1
ATOM 651 C C . ASN A 1 82 ? 2.812 2.729 16.878 1.00 90.31 82 ASN A C 1
ATOM 653 O O . ASN A 1 82 ? 2.841 1.529 17.174 1.00 90.31 82 ASN A O 1
ATOM 657 N N . THR A 1 83 ? 3.874 3.351 16.371 1.00 84.94 83 THR A N 1
ATOM 658 C CA . THR A 1 83 ? 5.183 2.724 16.166 1.00 84.94 83 THR A CA 1
ATOM 659 C C . THR A 1 83 ? 5.814 2.274 17.479 1.00 84.94 83 THR A C 1
ATOM 661 O O . THR A 1 83 ? 6.573 1.312 17.487 1.00 84.94 83 THR A O 1
ATOM 664 N N . GLU A 1 84 ? 5.457 2.918 18.590 1.00 87.19 84 GLU A N 1
ATOM 665 C CA . GLU A 1 84 ? 5.927 2.574 19.935 1.00 87.19 84 GLU A CA 1
ATOM 666 C C . GLU A 1 84 ? 5.143 1.421 20.572 1.00 87.19 84 GLU A C 1
ATOM 668 O O . GLU A 1 84 ? 5.557 0.891 21.604 1.00 87.19 84 GLU A O 1
ATOM 673 N N . SER A 1 85 ? 4.012 1.011 19.982 1.00 85.50 85 SER A N 1
ATOM 674 C CA . SER A 1 85 ? 3.250 -0.119 20.508 1.00 85.50 85 SER A CA 1
ATOM 675 C C . SER A 1 85 ? 4.098 -1.386 20.494 1.00 85.50 85 SER A C 1
ATOM 677 O O . SER A 1 85 ? 4.759 -1.666 19.487 1.00 85.50 85 SER A O 1
ATOM 679 N N . PRO A 1 86 ? 4.071 -2.177 21.580 1.00 86.50 86 PRO A N 1
ATOM 680 C CA . PRO A 1 86 ? 4.921 -3.345 21.683 1.00 86.50 86 PRO A CA 1
ATOM 681 C C . PRO A 1 86 ? 4.532 -4.367 20.613 1.00 86.50 86 PRO A C 1
ATOM 683 O O . PRO A 1 86 ? 3.352 -4.604 20.350 1.00 86.50 86 PRO A O 1
ATOM 686 N N . GLU A 1 87 ? 5.532 -4.999 19.999 1.00 90.31 87 GLU A N 1
ATOM 687 C CA . GLU A 1 87 ? 5.331 -5.999 18.941 1.00 90.31 87 GLU A CA 1
ATOM 688 C C . GLU A 1 87 ? 4.452 -7.168 19.407 1.00 90.31 87 GLU A C 1
ATOM 690 O O . GLU A 1 87 ? 3.704 -7.742 18.620 1.00 90.31 87 GLU A O 1
ATOM 695 N N . THR A 1 88 ? 4.449 -7.466 20.709 1.00 91.81 88 THR A N 1
ATOM 696 C CA . THR A 1 88 ? 3.561 -8.460 21.331 1.00 91.81 88 THR A CA 1
ATOM 697 C C . THR A 1 88 ? 2.081 -8.180 21.073 1.00 91.81 88 THR A C 1
ATOM 699 O O . THR A 1 88 ? 1.283 -9.111 20.955 1.00 91.81 88 THR A O 1
ATOM 702 N N . THR A 1 89 ? 1.700 -6.913 20.939 1.00 93.19 89 THR A N 1
ATOM 703 C CA . THR A 1 89 ? 0.323 -6.516 20.660 1.00 93.19 89 THR A CA 1
ATOM 704 C C . THR A 1 89 ? -0.080 -6.871 19.229 1.00 93.19 89 THR A C 1
ATOM 706 O O . THR A 1 89 ? 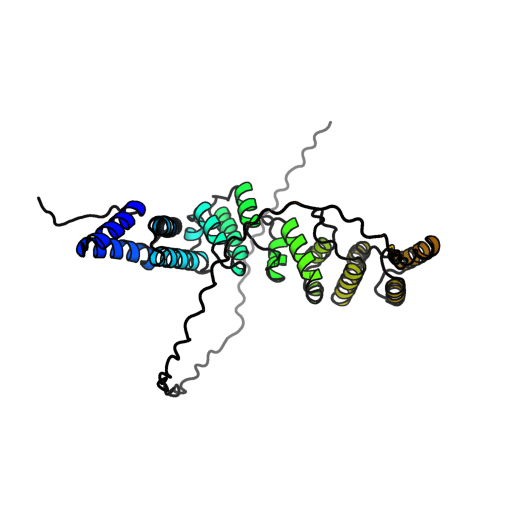-1.134 -7.462 19.006 1.00 93.19 89 THR A O 1
ATOM 709 N N . LEU A 1 90 ? 0.790 -6.608 18.252 1.00 93.25 90 LEU A N 1
ATOM 710 C CA . LEU A 1 90 ? 0.570 -7.019 16.860 1.00 93.25 90 LEU A CA 1
ATOM 711 C C . LEU A 1 90 ? 0.631 -8.543 16.701 1.00 93.25 90 LEU A C 1
ATOM 713 O O . LEU A 1 90 ? -0.185 -9.112 15.982 1.00 93.25 90 LEU A O 1
ATOM 717 N N . ALA A 1 91 ? 1.535 -9.214 17.419 1.00 94.38 91 ALA A N 1
ATOM 718 C CA . ALA A 1 91 ? 1.654 -10.671 17.395 1.00 94.38 91 ALA A CA 1
ATOM 719 C C . ALA A 1 91 ? 0.374 -11.371 17.883 1.00 94.38 91 ALA A C 1
ATOM 721 O O . ALA A 1 91 ? -0.035 -12.381 17.310 1.00 94.38 91 ALA A O 1
ATOM 722 N N . THR A 1 92 ? -0.272 -10.817 18.914 1.00 94.19 92 THR A N 1
ATOM 723 C CA . THR A 1 92 ? -1.518 -11.355 19.489 1.00 94.19 92 THR A CA 1
ATOM 724 C C . THR A 1 92 ? -2.779 -10.917 18.748 1.00 94.19 92 THR A C 1
ATOM 726 O O . THR A 1 92 ? -3.836 -11.488 18.991 1.00 94.19 92 THR A O 1
ATOM 729 N N . THR A 1 93 ? -2.686 -9.952 17.828 1.00 95.94 93 THR A N 1
ATOM 730 C CA . THR A 1 93 ? -3.825 -9.515 17.011 1.00 95.94 93 THR A CA 1
ATOM 731 C C . THR A 1 93 ? -4.231 -10.614 16.030 1.00 95.94 93 THR A C 1
ATOM 733 O O . THR A 1 93 ? -3.412 -11.119 15.247 1.00 95.94 93 THR A O 1
ATOM 736 N N . SER A 1 94 ? -5.513 -10.976 16.035 1.00 96.38 94 SER A N 1
ATOM 737 C CA . SER A 1 94 ? -6.048 -11.939 15.078 1.00 96.38 94 SER A CA 1
ATOM 738 C C . SER A 1 94 ? -6.071 -11.378 13.651 1.00 96.38 94 SER A C 1
ATOM 740 O O . SER A 1 94 ? -6.188 -10.173 13.410 1.00 96.38 94 SER A O 1
ATOM 742 N N . LEU A 1 95 ? -5.990 -12.282 12.673 1.00 96.12 95 LEU A N 1
ATOM 743 C CA . LEU A 1 95 ? -6.061 -11.935 11.253 1.00 96.12 95 LEU A CA 1
ATOM 744 C C . LEU A 1 95 ? -7.386 -11.244 10.886 1.00 96.12 95 LEU A C 1
ATOM 746 O O . LEU A 1 95 ? -7.410 -10.390 9.999 1.00 96.12 95 LEU A O 1
ATOM 750 N N . GLU A 1 96 ? -8.484 -11.632 11.537 1.00 95.75 96 GLU A N 1
ATOM 751 C CA . GLU A 1 96 ? -9.822 -11.080 11.307 1.00 95.75 96 GLU A CA 1
ATOM 752 C C . GLU A 1 96 ? -9.920 -9.628 11.784 1.00 95.75 96 GLU A C 1
ATOM 754 O O . GLU A 1 96 ? -10.351 -8.763 11.013 1.00 95.75 96 GLU A O 1
ATOM 759 N N . THR A 1 97 ? -9.427 -9.352 12.998 1.00 95.81 97 THR A N 1
ATOM 760 C CA . THR A 1 97 ? -9.317 -7.992 13.537 1.00 95.81 97 THR A CA 1
ATOM 761 C C . THR A 1 97 ? -8.527 -7.106 12.584 1.00 95.81 97 THR A C 1
ATOM 763 O O . THR A 1 97 ? -9.016 -6.056 12.175 1.00 95.81 97 THR A O 1
ATOM 766 N N . LEU A 1 98 ? -7.336 -7.546 12.162 1.00 96.44 98 LEU A N 1
ATOM 767 C CA . LEU A 1 98 ? -6.506 -6.769 11.241 1.00 96.44 98 LEU A CA 1
ATOM 768 C C . LEU A 1 98 ? -7.183 -6.563 9.881 1.00 96.44 98 LEU A C 1
ATOM 770 O O . LEU A 1 98 ? -7.161 -5.462 9.341 1.00 96.44 98 LEU A O 1
ATOM 774 N N . SER A 1 99 ? -7.788 -7.613 9.325 1.00 95.62 99 SER A N 1
ATOM 775 C CA . SER A 1 99 ? -8.464 -7.564 8.026 1.00 95.62 99 SER A CA 1
ATOM 776 C C . SER A 1 99 ? -9.569 -6.512 7.997 1.00 95.62 99 SER A C 1
ATOM 778 O O . SER A 1 99 ? -9.615 -5.694 7.082 1.00 95.62 99 SER A O 1
ATOM 780 N N . THR A 1 100 ? -10.431 -6.525 9.013 1.00 94.56 100 THR A N 1
ATOM 781 C CA . THR A 1 100 ? -11.547 -5.580 9.133 1.00 94.56 100 THR A CA 1
ATOM 782 C C . THR A 1 100 ? -11.041 -4.174 9.427 1.00 94.56 100 THR A C 1
ATOM 784 O O . THR A 1 100 ? -11.545 -3.188 8.895 1.00 94.56 100 THR A O 1
ATOM 787 N N . LEU A 1 101 ? -9.998 -4.070 10.249 1.00 94.75 101 LEU A N 1
ATOM 788 C CA . LEU A 1 101 ? -9.381 -2.800 10.576 1.00 94.75 101 LEU A CA 1
ATOM 789 C C . LEU A 1 101 ? -8.814 -2.113 9.326 1.00 94.75 101 LEU A C 1
ATOM 791 O O . LEU A 1 101 ? -9.139 -0.953 9.090 1.00 94.75 101 LEU A O 1
ATOM 795 N N . VAL A 1 102 ? -8.054 -2.830 8.491 1.00 95.19 102 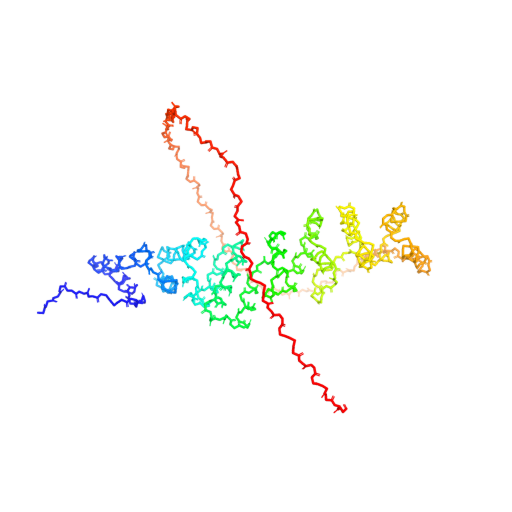VAL A N 1
ATOM 796 C CA . VAL A 1 102 ? -7.511 -2.300 7.226 1.00 95.19 102 VAL A CA 1
ATOM 797 C C . VAL A 1 102 ? -8.630 -1.759 6.326 1.00 95.19 102 VAL A C 1
ATOM 799 O O . VAL A 1 102 ? -8.476 -0.691 5.749 1.00 95.19 102 VAL A O 1
ATOM 802 N N . GLU A 1 103 ? -9.792 -2.413 6.267 1.00 93.31 103 GLU A N 1
ATOM 803 C CA . GLU A 1 103 ? -10.938 -1.941 5.468 1.00 93.31 103 GLU A CA 1
ATOM 804 C C . GLU A 1 103 ? -11.566 -0.632 5.985 1.00 93.31 103 GLU A C 1
ATOM 806 O O . GLU A 1 103 ? -12.186 0.101 5.216 1.00 93.31 103 GLU A O 1
ATOM 811 N N . THR A 1 104 ? -11.405 -0.321 7.273 1.00 91.06 104 THR A N 1
ATOM 812 C CA . THR A 1 104 ? -11.981 0.881 7.913 1.00 91.06 104 THR A CA 1
ATOM 813 C C . THR A 1 104 ? -10.991 2.037 8.070 1.00 91.06 104 THR A C 1
ATOM 815 O O . THR A 1 104 ? -11.384 3.141 8.448 1.00 91.06 104 THR A O 1
ATOM 818 N N . MET A 1 105 ? -9.710 1.792 7.799 1.00 92.00 105 MET A N 1
ATOM 819 C CA . MET A 1 105 ? -8.622 2.747 7.985 1.00 92.00 105 MET A CA 1
ATOM 820 C C . MET A 1 105 ? -8.308 3.560 6.731 1.00 92.00 105 MET A C 1
ATOM 822 O O . MET A 1 105 ? -8.657 3.182 5.613 1.00 92.00 105 MET A O 1
ATOM 826 N N . GLU A 1 106 ? -7.569 4.655 6.919 1.00 93.12 106 GLU A N 1
ATOM 827 C CA . GLU A 1 106 ? -7.065 5.466 5.814 1.00 93.12 106 GLU A CA 1
ATOM 828 C C . GLU A 1 106 ? -6.095 4.663 4.916 1.00 93.12 106 GLU A C 1
ATOM 830 O O . GLU A 1 106 ? -5.146 4.060 5.432 1.00 93.12 106 GLU A O 1
ATOM 835 N N . PRO A 1 107 ? -6.277 4.699 3.577 1.00 93.06 107 PRO A N 1
ATOM 836 C CA . PRO A 1 107 ? -5.428 4.020 2.592 1.00 93.06 107 PRO A CA 1
ATOM 837 C C . PRO A 1 107 ? -3.919 4.191 2.783 1.00 93.06 107 PRO A C 1
ATOM 839 O O . PRO A 1 107 ? -3.156 3.247 2.580 1.00 93.06 107 PRO A O 1
ATOM 842 N N . ALA A 1 108 ? -3.485 5.386 3.193 1.00 91.75 108 ALA A N 1
ATOM 843 C CA . ALA A 1 108 ? -2.072 5.726 3.341 1.00 91.75 108 ALA A CA 1
ATOM 844 C C . ALA A 1 108 ? -1.350 4.856 4.384 1.00 91.75 108 ALA A C 1
ATOM 846 O O . ALA A 1 108 ? -0.146 4.636 4.279 1.00 91.75 108 ALA A O 1
ATOM 847 N N . SER A 1 109 ? -2.068 4.326 5.379 1.00 93.75 109 SER A N 1
ATOM 848 C CA . SER A 1 109 ? -1.470 3.523 6.451 1.00 93.75 109 SER A CA 1
ATOM 849 C C . SER A 1 109 ? -1.523 2.013 6.204 1.00 93.75 109 SER A C 1
ATOM 851 O O . SER A 1 109 ? -0.922 1.252 6.965 1.00 93.75 109 SER A O 1
ATOM 853 N N . HIS A 1 110 ? -2.229 1.555 5.162 1.00 95.31 110 HIS A N 1
ATOM 854 C CA . HIS A 1 110 ? -2.467 0.126 4.923 1.00 95.31 110 HIS A CA 1
ATOM 855 C C . HIS A 1 110 ? -1.165 -0.647 4.711 1.00 95.31 110 HIS A C 1
ATOM 857 O O . HIS A 1 110 ? -0.953 -1.674 5.351 1.00 95.31 110 HIS A O 1
ATOM 863 N N . PHE A 1 111 ? -0.278 -0.138 3.850 1.00 96.38 111 PHE A N 1
ATOM 864 C CA . PHE A 1 111 ? 0.971 -0.814 3.494 1.00 96.38 111 PHE A CA 1
ATOM 865 C C . PHE A 1 111 ? 1.879 -1.035 4.709 1.00 96.38 111 PHE A C 1
ATOM 867 O O . PHE A 1 111 ? 2.255 -2.171 4.999 1.00 96.38 111 PHE A O 1
ATOM 874 N N . ALA A 1 112 ? 2.174 0.033 5.458 1.00 94.75 112 ALA A N 1
ATOM 875 C CA . ALA A 1 112 ? 3.047 -0.035 6.627 1.00 94.75 112 ALA A CA 1
ATOM 876 C C . ALA A 1 112 ? 2.490 -0.973 7.710 1.00 94.75 112 ALA A C 1
ATOM 878 O O . ALA A 1 112 ? 3.240 -1.756 8.294 1.00 94.75 112 ALA A O 1
ATOM 879 N N . LEU A 1 113 ? 1.173 -0.937 7.949 1.00 95.56 113 LEU A N 1
ATOM 880 C CA . LEU A 1 113 ? 0.524 -1.788 8.943 1.00 95.56 113 LEU A CA 1
ATOM 881 C C . LEU A 1 113 ? 0.546 -3.270 8.543 1.00 95.56 113 LEU A C 1
ATOM 883 O O . LEU A 1 113 ? 0.927 -4.110 9.358 1.00 95.56 113 LEU A O 1
ATOM 887 N N . VAL A 1 114 ? 0.157 -3.597 7.304 1.00 97.06 114 VAL A N 1
ATOM 888 C CA . VAL A 1 114 ? 0.140 -4.986 6.809 1.00 97.06 114 VAL A CA 1
ATOM 889 C C . VAL A 1 114 ? 1.546 -5.577 6.826 1.00 97.06 114 VAL A C 1
ATOM 891 O O . VAL A 1 114 ? 1.729 -6.686 7.328 1.00 97.06 114 VAL A O 1
ATOM 894 N N . ARG A 1 115 ? 2.540 -4.815 6.358 1.00 96.31 115 ARG A N 1
ATOM 895 C CA . ARG A 1 115 ? 3.944 -5.229 6.383 1.00 96.31 115 ARG A CA 1
ATOM 896 C C . ARG A 1 115 ? 4.419 -5.531 7.801 1.00 96.31 115 ARG A C 1
ATOM 898 O O . ARG A 1 115 ? 4.839 -6.649 8.085 1.00 96.31 115 ARG A O 1
ATOM 905 N N . ARG A 1 116 ? 4.248 -4.570 8.718 1.00 95.56 116 ARG A N 1
ATOM 906 C CA . ARG A 1 116 ? 4.645 -4.711 10.125 1.00 95.56 116 ARG A CA 1
ATOM 907 C C . ARG A 1 116 ? 3.967 -5.912 10.782 1.00 95.56 116 ARG A C 1
ATOM 909 O O . ARG A 1 116 ? 4.605 -6.627 11.545 1.00 95.56 116 ARG A O 1
ATOM 916 N N . TYR A 1 117 ? 2.689 -6.154 10.492 1.00 96.50 117 TYR A N 1
ATOM 917 C CA . TYR A 1 117 ? 1.983 -7.321 11.014 1.00 96.50 117 TYR A CA 1
ATOM 918 C C . TYR A 1 117 ? 2.603 -8.636 10.533 1.00 96.50 117 TYR A C 1
ATOM 920 O O 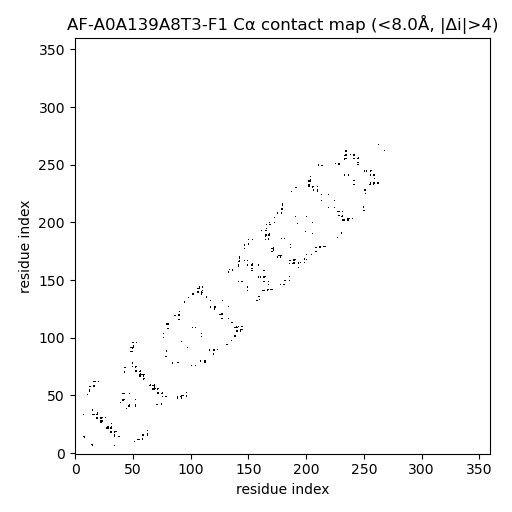. TYR A 1 117 ? 2.865 -9.515 11.352 1.00 96.50 117 TYR A O 1
ATOM 928 N N . ILE A 1 118 ? 2.859 -8.775 9.229 1.00 97.00 118 ILE A N 1
ATOM 929 C CA . ILE A 1 118 ? 3.465 -9.985 8.657 1.00 97.00 118 ILE A CA 1
ATOM 930 C C . ILE A 1 118 ? 4.854 -10.226 9.264 1.00 97.00 118 ILE A C 1
ATOM 932 O O . ILE A 1 118 ? 5.131 -11.343 9.708 1.00 97.00 118 ILE A O 1
ATOM 936 N N . ASP A 1 119 ? 5.676 -9.179 9.366 1.00 95.81 119 ASP A N 1
ATOM 937 C CA . ASP A 1 119 ? 7.023 -9.244 9.943 1.00 95.81 119 ASP A CA 1
ATOM 938 C C . ASP A 1 119 ? 6.996 -9.676 11.414 1.00 95.81 119 ASP A C 1
ATOM 940 O O . ASP A 1 119 ? 7.696 -10.610 11.813 1.00 95.81 119 ASP A O 1
ATOM 944 N N . VAL A 1 120 ? 6.135 -9.051 12.223 1.00 96.31 120 VAL A N 1
ATOM 945 C CA . VAL A 1 120 ? 5.978 -9.377 13.648 1.00 96.31 120 VAL A CA 1
ATOM 946 C C . VAL A 1 120 ? 5.495 -10.816 13.837 1.00 96.31 120 VAL A C 1
ATOM 948 O O . VAL A 1 120 ? 5.997 -11.532 14.704 1.00 96.31 120 VAL A O 1
ATOM 951 N N . ARG A 1 121 ? 4.545 -11.278 13.019 1.00 96.44 121 ARG A N 1
ATOM 952 C CA . ARG A 1 121 ? 4.030 -12.656 13.067 1.00 96.44 121 ARG A CA 1
ATOM 953 C C . ARG A 1 121 ? 5.104 -13.677 12.697 1.00 96.44 121 ARG A C 1
ATOM 955 O O . ARG A 1 121 ? 5.238 -14.702 13.369 1.00 96.44 121 ARG A O 1
ATOM 962 N N . ALA A 1 122 ? 5.909 -13.380 11.678 1.00 96.06 122 ALA A N 1
ATOM 963 C CA . ALA A 1 122 ? 7.057 -14.201 11.310 1.00 96.06 122 ALA A CA 1
ATOM 964 C C . ALA A 1 122 ? 8.102 -14.253 12.442 1.00 96.06 122 ALA A C 1
ATOM 966 O O . ALA A 1 122 ? 8.547 -15.342 12.816 1.00 96.06 122 ALA A O 1
ATOM 967 N N . ALA A 1 123 ? 8.435 -13.109 13.049 1.00 96.19 123 ALA A N 1
ATOM 968 C CA . ALA A 1 123 ? 9.373 -13.018 14.170 1.00 96.19 123 ALA A CA 1
ATOM 969 C C . ALA A 1 123 ? 8.879 -13.763 15.426 1.00 96.19 123 ALA A C 1
ATOM 971 O O . ALA A 1 123 ? 9.664 -14.421 16.114 1.00 96.19 123 ALA A O 1
ATOM 972 N N . ALA A 1 124 ? 7.568 -13.740 15.685 1.00 95.94 124 ALA A N 1
ATOM 973 C CA . ALA A 1 124 ? 6.919 -14.464 16.779 1.00 95.94 124 ALA A CA 1
ATOM 974 C C . ALA A 1 124 ? 6.835 -15.990 16.564 1.00 95.94 124 ALA A C 1
ATOM 976 O O . ALA A 1 124 ? 6.308 -16.696 17.425 1.00 95.94 124 ALA A O 1
ATOM 977 N N . LYS A 1 125 ? 7.372 -16.517 15.451 1.00 95.75 125 LYS A N 1
ATOM 978 C CA . LYS A 1 125 ? 7.303 -17.936 15.049 1.00 95.75 125 LYS A CA 1
ATOM 979 C C . LYS A 1 125 ? 5.873 -18.448 14.820 1.00 95.75 125 LYS A C 1
ATOM 981 O O . LYS A 1 125 ? 5.641 -19.652 14.903 1.00 95.75 125 LYS A O 1
ATOM 986 N N . ASP A 1 126 ? 4.946 -17.551 14.490 1.00 96.25 126 ASP A N 1
ATOM 987 C CA . ASP A 1 126 ? 3.566 -17.866 14.104 1.00 96.25 126 ASP A CA 1
ATOM 988 C C . ASP A 1 126 ? 3.213 -17.165 12.774 1.00 96.25 126 ASP A C 1
ATOM 990 O O . ASP A 1 126 ? 2.410 -16.217 12.742 1.00 96.25 126 ASP A O 1
ATOM 994 N N . PRO A 1 127 ? 3.881 -17.561 11.667 1.00 96.19 127 PRO A N 1
ATOM 995 C CA . PRO A 1 127 ? 3.764 -16.878 10.388 1.00 96.19 127 PRO A CA 1
ATOM 996 C C . PRO A 1 127 ? 2.341 -16.967 9.834 1.00 96.19 127 PRO A C 1
ATOM 998 O O . PRO A 1 127 ? 1.666 -17.993 9.924 1.00 96.19 127 PRO A O 1
ATOM 1001 N N . VAL A 1 128 ? 1.898 -15.877 9.211 1.00 96.38 128 VAL A N 1
ATOM 1002 C CA . VAL A 1 128 ? 0.583 -15.809 8.569 1.00 96.38 128 VAL A CA 1
ATOM 1003 C C . VAL A 1 128 ? 0.556 -16.770 7.369 1.00 96.38 128 VAL A C 1
ATOM 1005 O O . VAL A 1 128 ? 1.487 -16.749 6.560 1.00 96.38 128 VAL A O 1
ATOM 1008 N N . PRO A 1 129 ? -0.493 -17.600 7.203 1.00 96.81 129 PRO A N 1
ATOM 1009 C CA . PRO A 1 129 ? -0.613 -18.479 6.043 1.00 96.81 129 PRO A CA 1
ATOM 1010 C C . PRO A 1 129 ? -0.550 -17.700 4.719 1.00 96.81 129 PRO A C 1
ATOM 1012 O O . PRO A 1 129 ? -1.106 -16.601 4.639 1.00 96.81 129 PRO A O 1
ATOM 1015 N N . PRO A 1 130 ? 0.039 -18.260 3.648 1.00 96.12 130 PRO A N 1
ATOM 1016 C CA . PRO A 1 130 ? 0.248 -17.537 2.390 1.00 96.12 130 PRO A CA 1
ATOM 1017 C C . PRO A 1 130 ? -1.060 -17.015 1.776 1.00 96.12 130 PRO A C 1
ATOM 1019 O O . PRO A 1 130 ? -1.119 -15.878 1.323 1.00 96.12 130 PRO A O 1
ATOM 1022 N N . GLU A 1 131 ? -2.151 -17.783 1.852 1.00 96.94 131 GLU A N 1
ATOM 1023 C CA . GLU A 1 131 ? -3.474 -17.345 1.380 1.00 96.94 131 GLU A CA 1
ATOM 1024 C C . GLU A 1 131 ? -4.027 -16.140 2.155 1.00 96.94 131 GLU A C 1
ATOM 1026 O O . GLU A 1 131 ? -4.789 -15.333 1.622 1.00 96.94 131 GLU A O 1
ATOM 1031 N N . ALA A 1 132 ? -3.692 -16.031 3.441 1.00 96.75 132 ALA A N 1
ATOM 1032 C CA . ALA A 1 132 ? -4.068 -14.894 4.267 1.00 96.75 132 ALA A CA 1
ATOM 1033 C C . ALA A 1 132 ? -3.190 -13.675 3.955 1.00 96.75 132 ALA A C 1
ATOM 1035 O O . ALA A 1 132 ? -3.721 -12.574 3.837 1.00 96.75 132 ALA A O 1
ATOM 1036 N N . VAL A 1 133 ? -1.888 -13.876 3.724 1.00 97.12 133 VAL A N 1
ATOM 1037 C CA . VAL A 1 133 ? -0.969 -12.827 3.251 1.00 97.12 133 VAL A CA 1
ATOM 1038 C C . VAL A 1 133 ? -1.455 -12.238 1.924 1.00 97.12 133 VAL A C 1
ATOM 1040 O O . VAL A 1 133 ? -1.607 -11.024 1.815 1.00 97.12 133 VAL A O 1
ATOM 1043 N N . SER A 1 134 ? -1.807 -13.075 0.941 1.00 96.31 134 SER A N 1
ATOM 1044 C CA . SER A 1 134 ? -2.352 -12.603 -0.340 1.00 96.31 134 SER A CA 1
ATOM 1045 C C . SER A 1 134 ? -3.642 -11.795 -0.167 1.00 96.31 134 SER A C 1
ATOM 1047 O O . SER A 1 134 ? -3.810 -10.759 -0.810 1.00 96.31 134 SER A O 1
ATOM 1049 N N . ARG A 1 135 ? -4.543 -12.226 0.729 1.00 96.69 135 ARG A N 1
ATOM 1050 C CA . ARG A 1 135 ? -5.776 -11.486 1.046 1.00 96.69 135 ARG A CA 1
ATOM 1051 C C . ARG A 1 135 ? -5.495 -10.138 1.703 1.00 96.69 135 ARG A C 1
ATOM 1053 O O . ARG A 1 135 ? -6.154 -9.161 1.359 1.00 96.69 135 ARG A O 1
ATOM 1060 N N . LEU A 1 136 ? -4.518 -10.055 2.604 1.00 96.94 136 LEU A N 1
ATOM 1061 C CA . LEU A 1 136 ? -4.114 -8.783 3.204 1.00 96.94 136 LEU A CA 1
ATOM 1062 C C . LEU A 1 136 ? -3.551 -7.832 2.143 1.00 96.94 136 LEU A C 1
ATOM 1064 O O . LEU A 1 136 ? -4.017 -6.700 2.041 1.00 96.94 136 LEU A O 1
ATOM 1068 N N . TRP A 1 137 ? -2.638 -8.303 1.292 1.00 97.50 137 TRP A N 1
ATOM 1069 C CA . TRP A 1 137 ? -2.065 -7.469 0.235 1.00 97.50 137 TRP A CA 1
ATOM 1070 C C . TRP A 1 137 ? -3.081 -7.026 -0.815 1.00 97.50 137 TRP A C 1
ATOM 1072 O O . TRP A 1 137 ? -2.980 -5.907 -1.305 1.00 97.50 137 TRP A O 1
ATOM 1082 N N . SER A 1 138 ? -4.104 -7.833 -1.118 1.00 96.19 138 SER A N 1
ATOM 1083 C CA . SER A 1 138 ? -5.172 -7.421 -2.044 1.00 96.19 138 SER A CA 1
ATOM 1084 C C . SER A 1 138 ? -5.999 -6.225 -1.557 1.00 96.19 138 SER A C 1
ATOM 1086 O O . SER A 1 138 ? -6.681 -5.593 -2.360 1.00 96.19 138 SER A O 1
ATOM 1088 N N . ARG A 1 139 ? -5.935 -5.901 -0.259 1.00 95.94 139 ARG A N 1
ATOM 1089 C CA . ARG A 1 139 ? -6.601 -4.728 0.321 1.00 95.94 139 ARG A CA 1
ATOM 1090 C C . ARG A 1 139 ? -5.743 -3.468 0.268 1.00 95.94 139 ARG A C 1
ATOM 1092 O O . ARG A 1 139 ? -6.280 -2.387 0.468 1.00 95.94 139 ARG A O 1
ATOM 1099 N N . VAL A 1 140 ? -4.440 -3.591 0.007 1.00 97.12 140 VAL A N 1
ATOM 1100 C CA . VAL A 1 140 ? -3.522 -2.449 -0.022 1.00 97.12 140 VAL A CA 1
ATOM 1101 C C . VAL A 1 140 ? -3.642 -1.727 -1.370 1.00 97.12 140 VAL A C 1
ATOM 1103 O O . VAL A 1 140 ? -3.376 -2.325 -2.416 1.00 97.12 140 VAL A O 1
ATOM 1106 N N . PRO A 1 141 ? -4.001 -0.432 -1.386 1.00 96.00 141 PRO A N 1
ATOM 1107 C CA . PRO A 1 141 ? -4.078 0.344 -2.615 1.00 96.00 141 PRO A CA 1
ATOM 1108 C C . PRO A 1 141 ? -2.676 0.789 -3.053 1.00 96.00 141 PRO A C 1
ATOM 1110 O O . PRO A 1 141 ? -2.259 1.921 -2.815 1.00 96.00 141 PRO A O 1
ATOM 1113 N N . PHE A 1 142 ? -1.939 -0.095 -3.733 1.00 95.56 142 PHE A N 1
ATOM 1114 C CA . PHE A 1 142 ? -0.567 0.183 -4.191 1.00 95.56 142 PHE A CA 1
ATOM 1115 C C . PHE A 1 142 ? -0.453 1.457 -5.045 1.00 95.56 142 PHE A C 1
ATOM 1117 O O . PHE A 1 142 ? 0.553 2.154 -4.994 1.00 95.56 142 PHE A O 1
ATOM 1124 N N . THR A 1 143 ? -1.507 1.824 -5.779 1.00 93.25 143 THR A N 1
ATOM 1125 C CA . THR A 1 143 ? -1.530 3.025 -6.630 1.00 93.25 143 THR A CA 1
ATOM 1126 C C . THR A 1 143 ? -1.479 4.350 -5.868 1.00 93.25 143 THR A C 1
ATOM 1128 O O . THR A 1 143 ? -1.254 5.381 -6.493 1.00 93.25 143 THR A O 1
ATOM 1131 N N . SER A 1 144 ? -1.748 4.354 -4.558 1.00 92.81 144 SER A N 1
ATOM 1132 C CA . SER A 1 144 ? -1.647 5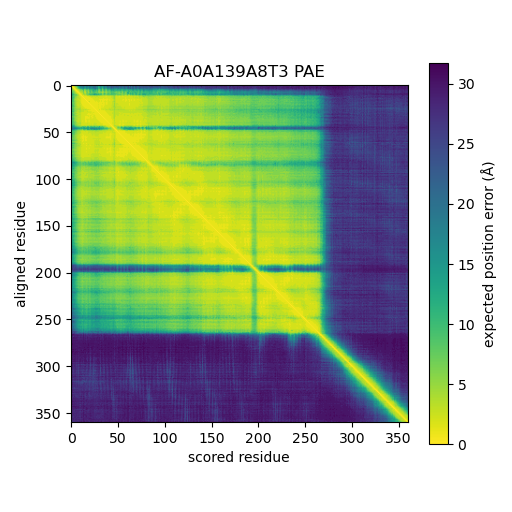.553 -3.711 1.00 92.81 144 SER A CA 1
ATOM 1133 C C . SER A 1 144 ? -0.361 5.607 -2.884 1.00 92.81 144 SER A C 1
ATOM 1135 O O . SER A 1 144 ? -0.209 6.523 -2.080 1.00 92.81 144 SER A O 1
ATOM 1137 N N . LEU A 1 145 ? 0.538 4.632 -3.038 1.00 95.31 145 LEU A N 1
ATOM 1138 C CA . LEU A 1 145 ? 1.790 4.593 -2.290 1.00 95.31 145 LEU A CA 1
ATOM 1139 C C . LEU A 1 145 ? 2.808 5.596 -2.833 1.00 95.31 145 LEU A C 1
ATOM 1141 O O . LEU A 1 145 ? 2.787 5.966 -4.009 1.00 95.31 145 LEU A O 1
ATOM 1145 N N . SER A 1 146 ? 3.712 6.029 -1.954 1.00 94.06 146 SER A N 1
ATOM 1146 C CA . SER A 1 146 ? 4.857 6.839 -2.355 1.00 94.06 146 SER A CA 1
ATOM 1147 C C . SER A 1 146 ? 5.861 6.004 -3.158 1.00 94.06 146 SER A C 1
ATOM 1149 O O . SER A 1 146 ? 5.892 4.778 -3.050 1.00 94.06 146 SER A O 1
ATOM 1151 N N . VAL A 1 147 ? 6.724 6.664 -3.935 1.00 92.69 147 VAL A N 1
ATOM 1152 C CA . VAL A 1 147 ? 7.812 5.989 -4.666 1.00 92.69 147 VAL A CA 1
ATOM 1153 C C . VAL A 1 147 ? 8.703 5.188 -3.712 1.00 92.69 147 VAL A C 1
ATOM 1155 O O . VAL A 1 147 ? 9.006 4.030 -3.977 1.00 92.69 147 VAL A O 1
ATOM 1158 N N . THR A 1 148 ? 9.047 5.763 -2.558 1.00 94.12 148 THR A N 1
ATOM 1159 C CA . THR A 1 148 ? 9.846 5.093 -1.523 1.00 94.12 148 THR A CA 1
ATOM 1160 C C . THR A 1 148 ? 9.175 3.818 -1.006 1.00 94.12 148 THR A C 1
ATOM 1162 O O . THR A 1 148 ? 9.841 2.801 -0.812 1.00 94.12 148 THR A O 1
ATOM 1165 N N . ASP A 1 149 ? 7.856 3.848 -0.805 1.00 96.06 149 ASP A N 1
ATOM 1166 C CA . ASP A 1 149 ? 7.105 2.673 -0.359 1.00 96.06 149 ASP A CA 1
ATOM 1167 C C . ASP A 1 149 ? 7.016 1.610 -1.455 1.00 96.06 149 ASP A C 1
ATOM 1169 O O . ASP A 1 149 ? 7.146 0.428 -1.151 1.00 96.06 149 ASP A O 1
ATOM 1173 N N . LEU A 1 150 ? 6.853 2.007 -2.723 1.00 96.31 150 LEU A N 1
ATOM 1174 C CA . LEU A 1 150 ? 6.856 1.087 -3.866 1.00 96.31 150 LEU A CA 1
ATOM 1175 C C . LEU A 1 150 ? 8.211 0.387 -4.034 1.00 96.31 150 LEU A C 1
ATOM 1177 O O . LEU A 1 150 ? 8.244 -0.825 -4.231 1.00 96.31 150 LEU A O 1
ATOM 1181 N N . GLU A 1 151 ? 9.324 1.106 -3.883 1.00 96.12 151 GLU A N 1
ATOM 1182 C CA . GLU A 1 151 ? 10.677 0.525 -3.875 1.00 96.12 151 GLU A CA 1
ATOM 1183 C C . GLU A 1 151 ? 10.851 -0.485 -2.740 1.00 96.12 151 GLU A C 1
ATOM 1185 O O . GLU A 1 151 ? 11.346 -1.605 -2.924 1.00 96.12 151 GLU A O 1
ATOM 1190 N N . SER A 1 152 ? 10.393 -0.107 -1.545 1.00 95.94 152 SER A N 1
ATOM 1191 C CA . SER A 1 152 ? 10.465 -0.999 -0.402 1.00 95.94 152 SER A CA 1
ATOM 1192 C C . SER A 1 152 ? 9.551 -2.214 -0.554 1.00 95.94 152 SER A C 1
ATOM 1194 O O . SER A 1 152 ? 9.904 -3.276 -0.049 1.00 95.94 152 SER A O 1
ATOM 1196 N N . ALA A 1 153 ? 8.401 -2.062 -1.210 1.00 96.81 153 ALA A N 1
ATOM 1197 C CA . ALA A 1 153 ? 7.463 -3.132 -1.515 1.00 96.81 153 ALA A CA 1
ATOM 1198 C C . ALA A 1 153 ? 8.037 -4.094 -2.561 1.00 96.81 153 ALA A C 1
ATOM 1200 O O . ALA A 1 153 ? 7.921 -5.303 -2.412 1.00 96.81 153 ALA A O 1
ATOM 1201 N N . TYR A 1 154 ? 8.700 -3.565 -3.592 1.00 96.75 154 TYR A N 1
ATOM 1202 C CA . TYR A 1 154 ? 9.347 -4.360 -4.636 1.00 96.75 154 TYR A CA 1
ATOM 1203 C C . TYR A 1 154 ? 10.489 -5.225 -4.087 1.00 96.75 154 TYR A C 1
ATOM 1205 O O . TYR A 1 154 ? 10.705 -6.347 -4.539 1.00 96.75 154 TYR A O 1
ATOM 1213 N N . SER A 1 155 ? 11.192 -4.718 -3.074 1.00 96.19 155 SER A N 1
ATOM 1214 C CA . SER A 1 155 ? 12.279 -5.433 -2.396 1.00 96.19 155 SER A CA 1
ATOM 1215 C C . SER A 1 155 ? 11.793 -6.502 -1.403 1.00 96.19 155 SER A C 1
ATOM 1217 O O . SER A 1 155 ? 12.598 -7.295 -0.912 1.00 96.19 155 SER A O 1
ATOM 1219 N N . ASP A 1 156 ? 10.501 -6.520 -1.069 1.00 95.75 156 ASP A N 1
ATOM 1220 C CA . ASP A 1 156 ? 9.924 -7.400 -0.055 1.00 95.75 156 ASP A CA 1
ATOM 1221 C C . ASP A 1 156 ? 9.338 -8.668 -0.693 1.00 95.75 156 ASP A C 1
ATOM 1223 O O . ASP A 1 156 ? 8.365 -8.628 -1.445 1.00 95.75 156 ASP A O 1
ATOM 1227 N N . ALA A 1 157 ? 9.914 -9.827 -0.359 1.00 94.44 157 ALA A N 1
ATOM 1228 C CA . ALA A 1 157 ? 9.523 -11.115 -0.933 1.00 94.44 157 ALA A CA 1
ATOM 1229 C C . ALA A 1 157 ? 8.091 -11.556 -0.573 1.00 94.44 157 ALA A C 1
ATOM 1231 O O . ALA A 1 157 ? 7.561 -12.479 -1.194 1.00 94.44 157 ALA A O 1
ATOM 1232 N N . THR A 1 158 ? 7.470 -10.942 0.438 1.00 95.06 158 THR A N 1
ATOM 1233 C CA . THR A 1 158 ? 6.093 -11.257 0.839 1.00 95.06 158 THR A CA 1
ATOM 1234 C C . THR A 1 158 ? 5.053 -10.483 0.033 1.00 95.06 158 THR A C 1
ATOM 1236 O O . THR A 1 158 ? 3.878 -10.865 0.037 1.00 95.06 158 THR A O 1
ATOM 1239 N N . VAL A 1 159 ? 5.461 -9.413 -0.656 1.00 96.69 159 VAL A N 1
ATOM 1240 C CA . VAL A 1 159 ? 4.571 -8.516 -1.392 1.00 96.69 159 VAL A CA 1
ATOM 1241 C C . VAL A 1 159 ? 4.351 -9.029 -2.825 1.00 96.69 159 VAL A C 1
ATOM 1243 O O . VAL A 1 159 ? 5.298 -9.444 -3.494 1.00 96.69 159 VAL A O 1
ATOM 1246 N N . PRO A 1 160 ? 3.114 -8.988 -3.360 1.00 95.31 160 PRO A N 1
ATOM 1247 C CA . PRO A 1 160 ? 2.852 -9.351 -4.748 1.00 95.31 160 PRO A CA 1
ATOM 1248 C C . PRO A 1 160 ? 3.533 -8.383 -5.727 1.00 95.31 160 PRO A C 1
ATOM 1250 O O . PRO A 1 160 ? 3.037 -7.283 -5.973 1.00 95.31 160 PRO A O 1
ATOM 1253 N N . VAL A 1 161 ? 4.638 -8.824 -6.338 1.00 94.31 161 VAL A N 1
ATOM 1254 C CA . VAL A 1 161 ? 5.435 -8.030 -7.294 1.00 94.31 161 VAL A CA 1
ATOM 1255 C C . VAL A 1 161 ? 4.576 -7.451 -8.419 1.00 94.31 161 VAL A C 1
ATOM 1257 O O . VAL A 1 161 ? 4.729 -6.285 -8.760 1.00 94.31 161 VAL A O 1
ATOM 1260 N N . VAL A 1 162 ? 3.620 -8.225 -8.946 1.00 92.94 162 VAL A N 1
ATOM 1261 C CA . VAL A 1 162 ? 2.721 -7.771 -10.024 1.00 92.94 162 VAL A CA 1
ATOM 1262 C C . VAL A 1 162 ? 1.933 -6.523 -9.614 1.00 92.94 162 VAL A C 1
ATOM 1264 O O . VAL A 1 162 ? 1.851 -5.579 -10.390 1.00 92.94 162 VAL A O 1
ATOM 1267 N N . SER A 1 163 ? 1.418 -6.469 -8.381 1.00 93.56 163 SER A N 1
ATOM 1268 C CA . SER A 1 163 ? 0.665 -5.308 -7.885 1.00 93.56 163 SER A CA 1
ATOM 1269 C C . SER A 1 163 ? 1.541 -4.064 -7.737 1.00 93.56 163 SER A C 1
ATOM 1271 O O . SER A 1 163 ? 1.079 -2.955 -7.998 1.00 93.56 163 SER A O 1
ATOM 1273 N N . VAL A 1 164 ? 2.800 -4.245 -7.322 1.00 95.50 164 VAL A N 1
ATOM 1274 C CA . VAL A 1 164 ? 3.774 -3.153 -7.183 1.00 95.50 164 VAL A CA 1
ATOM 1275 C C . VAL A 1 164 ? 4.170 -2.623 -8.556 1.00 95.50 164 VAL A C 1
ATOM 1277 O O . VAL A 1 164 ? 4.107 -1.420 -8.782 1.00 95.50 164 VAL A O 1
ATOM 1280 N N . VAL A 1 165 ? 4.507 -3.515 -9.489 1.00 94.06 165 VAL A N 1
ATOM 1281 C CA . VAL A 1 165 ? 4.877 -3.164 -10.865 1.00 94.06 165 VAL A CA 1
ATOM 1282 C C . VAL A 1 165 ? 3.725 -2.442 -11.566 1.00 94.06 165 VAL A C 1
ATOM 1284 O O . VAL A 1 165 ? 3.937 -1.344 -12.069 1.00 94.06 165 VAL A O 1
ATOM 1287 N N . ASP A 1 166 ? 2.498 -2.972 -11.510 1.00 92.31 166 ASP A N 1
ATOM 1288 C CA . ASP A 1 166 ? 1.315 -2.332 -12.106 1.00 92.31 166 ASP A CA 1
ATOM 1289 C C . ASP A 1 166 ? 1.061 -0.931 -11.511 1.00 92.31 166 ASP A C 1
ATOM 1291 O O . ASP A 1 166 ? 0.723 0.019 -12.229 1.00 92.31 166 ASP A O 1
ATOM 1295 N N . ALA A 1 167 ? 1.242 -0.773 -10.194 1.00 93.56 167 ALA A N 1
ATOM 1296 C CA . ALA A 1 167 ? 1.107 0.516 -9.524 1.00 93.56 167 ALA A CA 1
ATOM 1297 C C . ALA A 1 167 ? 2.200 1.507 -9.941 1.00 93.56 167 ALA A C 1
ATOM 1299 O O . ALA A 1 167 ? 1.882 2.666 -10.216 1.00 93.56 167 ALA A O 1
ATOM 1300 N N . THR A 1 168 ? 3.451 1.060 -10.057 1.00 94.25 168 THR A N 1
ATOM 1301 C CA . THR A 1 168 ? 4.568 1.878 -10.540 1.00 94.25 168 THR A CA 1
ATOM 1302 C C . THR A 1 168 ? 4.358 2.294 -11.991 1.00 94.25 168 THR A C 1
ATOM 1304 O O . THR A 1 168 ? 4.476 3.477 -12.306 1.00 94.25 168 THR A O 1
ATOM 1307 N N . SER A 1 169 ? 3.960 1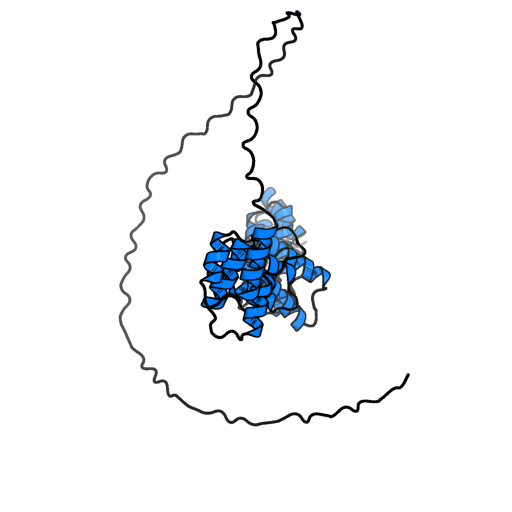.376 -12.877 1.00 92.75 169 SER A N 1
ATOM 1308 C CA . SER A 1 169 ? 3.618 1.696 -14.267 1.00 92.75 169 SER A CA 1
ATOM 1309 C C . SER A 1 169 ? 2.527 2.769 -14.327 1.00 92.75 169 SER A C 1
ATOM 1311 O O . SER A 1 169 ? 2.627 3.740 -15.078 1.00 92.75 169 SER A O 1
ATOM 1313 N N . ARG A 1 170 ? 1.498 2.665 -13.479 1.00 91.62 170 ARG A N 1
ATOM 1314 C CA . ARG A 1 170 ? 0.459 3.696 -13.381 1.00 91.62 170 ARG A CA 1
ATOM 1315 C C . ARG A 1 170 ? 0.998 5.028 -12.859 1.00 91.62 170 ARG A C 1
ATOM 1317 O O . ARG A 1 170 ? 0.618 6.075 -13.382 1.00 91.62 170 ARG A O 1
ATOM 1324 N N . ALA A 1 171 ? 1.851 5.003 -11.839 1.00 91.81 171 ALA A N 1
ATOM 1325 C CA . ALA A 1 171 ? 2.458 6.202 -11.274 1.00 91.81 171 ALA A CA 1
ATOM 1326 C C . ALA A 1 171 ? 3.305 6.935 -12.323 1.00 91.81 171 ALA A C 1
ATOM 1328 O O . ALA A 1 171 ? 3.159 8.143 -12.471 1.00 91.81 171 ALA A O 1
ATOM 1329 N N . LEU A 1 172 ? 4.086 6.207 -13.126 1.00 92.44 172 LEU A N 1
ATOM 1330 C CA . LEU A 1 172 ? 4.873 6.760 -14.233 1.00 92.44 172 LEU A CA 1
ATOM 1331 C C . LEU A 1 172 ? 4.010 7.377 -15.333 1.00 92.44 172 LEU A C 1
ATOM 1333 O O . LEU A 1 172 ? 4.370 8.407 -15.895 1.00 92.44 172 LEU A O 1
ATOM 1337 N N . LEU A 1 173 ? 2.849 6.786 -15.621 1.00 90.69 173 LEU A N 1
ATOM 1338 C CA . LEU A 1 173 ? 1.892 7.359 -16.569 1.00 90.69 173 LEU A CA 1
ATOM 1339 C C . LEU A 1 173 ? 1.295 8.682 -16.077 1.00 90.69 173 LEU A C 1
ATOM 1341 O O . LEU A 1 173 ? 1.089 9.599 -16.871 1.00 90.69 173 LEU A O 1
ATOM 1345 N N . LEU A 1 174 ? 0.984 8.769 -14.783 1.00 91.19 174 LEU A N 1
ATOM 1346 C CA . LEU A 1 174 ? 0.352 9.946 -14.184 1.00 91.19 174 LEU A CA 1
ATOM 1347 C C . LEU A 1 174 ? 1.365 11.044 -13.840 1.00 91.19 174 LEU A C 1
ATOM 1349 O O . LEU A 1 174 ? 1.039 12.227 -13.920 1.00 91.19 174 LEU A O 1
ATOM 1353 N N . GLN A 1 175 ? 2.576 10.658 -13.444 1.00 92.19 175 GLN A N 1
ATOM 1354 C CA . GLN A 1 175 ? 3.653 11.536 -12.994 1.00 92.19 175 GLN A CA 1
ATOM 1355 C C . GLN A 1 175 ? 5.004 11.069 -13.569 1.00 92.19 175 GLN A C 1
ATOM 1357 O O . GLN A 1 175 ? 5.828 10.510 -12.842 1.00 92.19 175 GLN A O 1
ATOM 1362 N N . PRO A 1 176 ? 5.278 11.335 -14.862 1.00 90.75 176 PRO A N 1
ATOM 1363 C CA . PRO A 1 176 ? 6.519 10.906 -15.517 1.00 90.75 176 PRO A CA 1
ATOM 1364 C C . PRO A 1 176 ? 7.794 11.406 -14.826 1.00 90.75 176 PRO A C 1
ATOM 1366 O O . PRO A 1 176 ? 8.809 10.716 -14.818 1.00 90.75 176 PRO A O 1
ATOM 1369 N N . SER A 1 177 ? 7.723 12.564 -14.161 1.00 91.81 177 SER A N 1
ATOM 1370 C CA . SER A 1 177 ? 8.842 13.169 -13.428 1.00 91.81 177 SER A CA 1
ATOM 1371 C C . SER A 1 177 ? 9.357 12.334 -12.250 1.00 91.81 177 SER A C 1
ATOM 1373 O O . SER A 1 177 ? 10.427 12.634 -11.732 1.00 91.81 177 SER A O 1
ATOM 1375 N N . GLN A 1 178 ? 8.602 11.327 -11.799 1.00 89.88 178 GLN A N 1
ATOM 1376 C CA . GLN A 1 178 ? 9.040 10.383 -10.766 1.00 89.88 178 GLN A CA 1
ATOM 1377 C C . GLN A 1 178 ? 9.901 9.245 -11.335 1.00 89.88 178 GLN A C 1
ATOM 1379 O O . GLN A 1 178 ? 10.550 8.542 -10.576 1.00 89.88 178 GLN A O 1
ATOM 1384 N N . GLY A 1 179 ? 9.938 9.049 -12.657 1.00 88.62 179 GLY A N 1
ATOM 1385 C CA . GLY A 1 179 ? 10.742 7.992 -13.283 1.00 88.62 179 GLY A CA 1
ATOM 1386 C C . GLY A 1 179 ? 12.211 8.000 -12.865 1.00 88.62 179 GLY A C 1
ATOM 1387 O O . GLY A 1 179 ? 12.693 6.971 -12.400 1.00 88.62 179 GLY A O 1
ATOM 1388 N N . PRO A 1 180 ? 12.905 9.147 -12.940 1.00 92.69 180 PRO A N 1
ATOM 1389 C CA . PRO A 1 180 ? 14.308 9.266 -12.542 1.00 92.69 180 PRO A CA 1
ATOM 1390 C C . PRO A 1 180 ? 14.624 9.019 -11.060 1.00 92.69 180 PRO A C 1
ATOM 1392 O O . PRO A 1 180 ? 15.788 9.033 -10.683 1.00 92.69 180 PRO A O 1
ATOM 1395 N N . THR A 1 181 ? 13.629 8.891 -10.177 1.00 93.19 181 THR A N 1
ATOM 1396 C CA . THR A 1 181 ? 13.885 8.617 -8.750 1.00 93.19 181 THR A CA 1
ATOM 1397 C C . THR A 1 181 ? 13.786 7.132 -8.414 1.00 93.19 181 THR A C 1
ATOM 1399 O O . THR A 1 181 ? 14.175 6.735 -7.315 1.00 93.19 181 THR A O 1
ATOM 1402 N N . LEU A 1 182 ? 13.303 6.313 -9.354 1.00 95.19 182 LEU A N 1
ATOM 1403 C CA . LEU A 1 182 ? 13.175 4.870 -9.199 1.00 95.19 182 LEU A CA 1
ATOM 1404 C C . LEU A 1 182 ? 14.519 4.156 -9.357 1.00 95.19 182 LEU A C 1
ATOM 1406 O O . LEU A 1 182 ? 15.386 4.537 -10.151 1.00 95.19 182 LEU A O 1
ATOM 1410 N N . SER A 1 183 ? 14.657 3.042 -8.650 1.00 96.50 183 SER A N 1
ATOM 1411 C CA . SER A 1 183 ? 15.722 2.080 -8.873 1.00 96.50 183 SER A CA 1
ATOM 1412 C C . SER A 1 183 ? 15.616 1.474 -10.272 1.00 96.50 183 SER A C 1
ATOM 1414 O O . SER A 1 183 ? 14.531 1.330 -10.841 1.00 96.50 183 SER A O 1
ATOM 1416 N N . TYR A 1 184 ? 16.767 1.083 -10.823 1.00 96.12 184 TYR A N 1
ATOM 1417 C CA . TYR A 1 184 ? 16.844 0.473 -12.151 1.00 96.12 184 TYR A CA 1
ATOM 1418 C C . TYR A 1 184 ? 15.927 -0.747 -12.277 1.00 96.12 184 TYR A C 1
ATOM 1420 O O . TYR A 1 184 ? 15.234 -0.894 -13.278 1.00 96.12 184 TYR A O 1
ATOM 1428 N N . GLU A 1 185 ? 15.907 -1.606 -11.257 1.00 96.06 185 GLU A N 1
ATOM 1429 C CA . GLU A 1 185 ? 15.146 -2.855 -11.284 1.00 96.06 185 GLU A CA 1
ATOM 1430 C C . GLU A 1 185 ? 13.637 -2.592 -11.320 1.00 96.06 185 GLU A C 1
ATOM 1432 O O . GLU A 1 185 ? 12.939 -3.171 -12.153 1.00 96.06 185 GLU A O 1
ATOM 1437 N N . LEU A 1 186 ? 13.136 -1.689 -10.467 1.00 95.50 186 LEU A N 1
ATOM 1438 C CA . LEU A 1 186 ? 11.714 -1.354 -10.436 1.00 95.50 186 LEU A CA 1
ATOM 1439 C C . LEU A 1 186 ? 11.294 -0.583 -11.693 1.00 95.50 186 LEU A C 1
ATOM 1441 O O . LEU A 1 186 ? 10.245 -0.879 -12.266 1.00 95.50 186 LEU A O 1
ATOM 1445 N N . PHE A 1 187 ? 12.119 0.358 -12.164 1.00 96.00 187 PHE A N 1
ATOM 1446 C CA . PHE A 1 187 ? 11.866 1.074 -13.413 1.00 96.00 187 PHE A CA 1
ATOM 1447 C C . PHE A 1 187 ? 11.816 0.111 -14.607 1.00 96.00 187 PHE A C 1
ATOM 1449 O O . PHE A 1 187 ? 10.843 0.111 -15.357 1.00 96.00 187 PHE A O 1
ATOM 1456 N N . ASN A 1 188 ? 12.815 -0.764 -14.753 1.00 94.81 188 ASN A N 1
ATOM 1457 C CA . ASN A 1 188 ? 12.872 -1.753 -15.828 1.00 94.81 188 ASN A CA 1
ATOM 1458 C C . ASN A 1 188 ? 11.673 -2.717 -15.784 1.00 94.81 188 ASN A C 1
ATOM 1460 O O . ASN A 1 188 ? 11.071 -2.976 -16.826 1.00 94.81 188 ASN A O 1
ATOM 1464 N N . ALA A 1 189 ? 11.289 -3.194 -14.595 1.00 92.94 189 ALA A N 1
ATOM 1465 C CA . ALA A 1 189 ? 10.111 -4.040 -14.412 1.00 92.94 189 ALA A CA 1
ATOM 1466 C C . ALA A 1 189 ? 8.807 -3.310 -14.778 1.00 92.94 189 ALA A C 1
ATOM 1468 O O . ALA A 1 189 ? 7.953 -3.881 -15.452 1.00 92.94 189 ALA A O 1
ATOM 1469 N N . ALA A 1 190 ? 8.666 -2.034 -14.403 1.00 92.12 190 ALA A N 1
ATOM 1470 C CA . ALA A 1 190 ? 7.493 -1.209 -14.711 1.00 92.12 190 ALA A CA 1
ATOM 1471 C C . ALA A 1 190 ? 7.320 -0.901 -16.207 1.00 92.12 190 ALA A C 1
ATOM 1473 O O . ALA A 1 190 ? 6.217 -0.547 -16.637 1.00 92.12 190 ALA A O 1
ATOM 1474 N N . LEU A 1 191 ? 8.385 -1.028 -17.002 1.00 91.00 191 LEU A N 1
ATOM 1475 C CA . LEU A 1 191 ? 8.327 -0.921 -18.460 1.00 91.00 191 LEU A CA 1
ATOM 1476 C C . LEU A 1 191 ? 8.007 -2.252 -19.150 1.00 91.00 191 LEU A C 1
ATOM 1478 O O . LEU A 1 191 ? 7.753 -2.263 -20.359 1.00 91.00 191 LEU A O 1
ATOM 1482 N N . GLU A 1 192 ? 8.028 -3.379 -18.433 1.00 85.50 192 GLU A N 1
ATOM 1483 C CA . GLU A 1 192 ? 7.626 -4.651 -19.020 1.00 85.50 192 GLU A CA 1
ATOM 1484 C C . GLU A 1 192 ? 6.110 -4.678 -19.252 1.00 85.50 192 GLU A C 1
ATOM 1486 O O . GLU A 1 192 ? 5.341 -4.215 -18.406 1.00 85.50 192 GLU A O 1
ATOM 1491 N N . PRO A 1 193 ? 5.640 -5.228 -20.387 1.00 68.44 193 PRO A N 1
ATOM 1492 C CA . PRO A 1 193 ? 4.218 -5.443 -20.585 1.00 68.44 193 PRO A CA 1
ATOM 1493 C C . PRO A 1 193 ? 3.718 -6.426 -19.522 1.00 68.44 193 PRO A C 1
ATOM 1495 O O . PRO A 1 193 ? 3.936 -7.634 -19.620 1.00 68.44 193 PRO A O 1
ATOM 1498 N N . SER A 1 194 ? 3.055 -5.898 -18.496 1.00 60.31 194 SER A N 1
ATOM 1499 C CA . SER A 1 194 ? 2.368 -6.700 -17.492 1.00 60.31 194 SER A CA 1
ATOM 1500 C C . SER A 1 194 ? 1.356 -7.623 -18.177 1.00 60.31 194 SER A C 1
ATOM 1502 O O . SER A 1 194 ? 0.606 -7.209 -19.066 1.00 60.31 194 SER A O 1
ATOM 1504 N N . ALA A 1 195 ? 1.309 -8.890 -17.756 1.00 50.06 195 ALA A N 1
ATOM 1505 C CA . ALA A 1 195 ? 0.272 -9.829 -18.192 1.00 50.06 195 ALA A CA 1
ATOM 1506 C C . ALA A 1 195 ? -1.141 -9.328 -17.822 1.00 50.06 195 ALA A C 1
ATOM 1508 O O . ALA A 1 195 ? -2.128 -9.706 -18.458 1.00 50.06 195 ALA A O 1
ATOM 1509 N N . SER A 1 196 ? -1.234 -8.439 -16.826 1.00 52.88 196 SER A N 1
ATOM 1510 C CA . SER A 1 196 ? -2.424 -7.656 -16.520 1.00 52.88 196 SER A CA 1
ATOM 1511 C C . SER A 1 196 ? -2.564 -6.551 -17.574 1.00 52.88 196 SER A C 1
ATOM 1513 O O . SER A 1 196 ? -2.101 -5.429 -17.402 1.00 52.88 196 SER A O 1
ATOM 1515 N N . MET A 1 197 ? -3.195 -6.877 -18.707 1.00 49.47 197 MET A N 1
ATOM 1516 C CA . MET A 1 197 ? -3.423 -6.033 -19.901 1.00 49.47 197 MET A CA 1
ATOM 1517 C C . MET A 1 197 ? -4.132 -4.670 -19.669 1.00 49.47 197 MET A C 1
ATOM 1519 O O . MET A 1 197 ? -4.633 -4.063 -20.614 1.00 49.47 197 MET A O 1
ATOM 1523 N N . THR A 1 198 ? -4.251 -4.176 -18.438 1.00 49.28 198 THR A N 1
ATOM 1524 C CA . THR A 1 198 ? -5.145 -3.068 -18.079 1.00 49.28 198 THR A CA 1
ATOM 1525 C C . THR A 1 198 ? -4.530 -1.673 -18.208 1.00 49.28 198 THR A C 1
ATOM 1527 O O . THR A 1 198 ? -5.282 -0.704 -18.306 1.00 49.28 198 THR A O 1
ATOM 1530 N N . LEU A 1 199 ? -3.202 -1.535 -18.278 1.00 62.03 199 LEU A N 1
ATOM 1531 C CA . LEU A 1 199 ? -2.521 -0.234 -18.373 1.00 62.03 199 LEU A CA 1
ATOM 1532 C C . LEU A 1 199 ? -1.380 -0.273 -19.400 1.00 62.03 199 LEU A C 1
ATOM 1534 O O . LEU A 1 199 ? -0.202 -0.255 -19.058 1.00 62.03 199 LEU A O 1
ATOM 1538 N N . GLY A 1 200 ? -1.724 -0.342 -20.687 1.00 73.31 200 GLY A N 1
ATOM 1539 C CA . GLY A 1 200 ? -0.728 -0.251 -21.756 1.00 73.31 200 GLY A CA 1
ATOM 1540 C C . GLY A 1 200 ? -0.222 1.183 -21.929 1.00 73.31 200 GLY A C 1
ATOM 1541 O O . GLY A 1 200 ? -0.972 2.036 -22.404 1.00 73.31 200 GLY A O 1
ATOM 1542 N N . MET A 1 201 ? 1.041 1.452 -21.579 1.00 86.06 201 MET A N 1
ATOM 1543 C CA . MET A 1 201 ? 1.712 2.698 -21.970 1.00 86.06 201 MET A CA 1
ATOM 1544 C C . MET A 1 201 ? 1.870 2.754 -23.494 1.00 86.06 201 MET A C 1
ATOM 1546 O O . MET A 1 201 ? 2.171 1.739 -24.130 1.00 86.06 201 MET A O 1
ATOM 1550 N N . SER A 1 202 ? 1.717 3.935 -24.097 1.00 90.25 202 SER A N 1
ATOM 1551 C CA . SER A 1 202 ? 2.065 4.098 -25.511 1.00 90.25 202 SER A CA 1
ATOM 1552 C C . SER A 1 202 ? 3.582 4.023 -25.696 1.00 90.25 202 SER A C 1
ATOM 1554 O O . SER A 1 202 ? 4.348 4.419 -24.816 1.00 90.25 202 SER A O 1
ATOM 1556 N N . GLN A 1 203 ? 4.049 3.560 -26.856 1.00 89.69 203 GLN A N 1
ATOM 1557 C CA . GLN A 1 203 ? 5.494 3.478 -27.109 1.00 89.69 203 GLN A CA 1
ATOM 1558 C C . GLN A 1 203 ? 6.172 4.850 -27.079 1.00 89.69 203 GLN A C 1
ATOM 1560 O O . GLN A 1 203 ? 7.306 4.954 -26.625 1.00 89.69 203 GLN A O 1
ATOM 1565 N N . SER A 1 204 ? 5.458 5.913 -27.454 1.00 91.94 204 SER A N 1
ATOM 1566 C CA . SER A 1 204 ? 5.910 7.297 -27.290 1.00 91.94 204 SER A CA 1
ATOM 1567 C C . SER A 1 204 ? 6.148 7.669 -25.821 1.00 91.94 204 SER A C 1
ATOM 1569 O O . SER A 1 204 ? 7.106 8.374 -25.513 1.00 91.94 204 SER A O 1
ATOM 1571 N N . GLN A 1 205 ? 5.306 7.192 -24.895 1.00 92.38 205 GLN A N 1
ATOM 1572 C CA . GLN A 1 205 ? 5.507 7.394 -23.454 1.00 92.38 205 GLN A CA 1
ATOM 1573 C C . GLN A 1 205 ? 6.704 6.591 -22.944 1.00 92.38 205 GLN A C 1
ATOM 1575 O O . GLN A 1 205 ? 7.558 7.160 -22.269 1.00 92.38 205 GLN A O 1
ATOM 1580 N N . VAL A 1 206 ? 6.806 5.311 -23.319 1.00 93.06 206 VAL A N 1
ATOM 1581 C CA . VAL A 1 206 ? 7.946 4.451 -22.953 1.00 93.06 206 VAL A CA 1
ATOM 1582 C C . VAL A 1 206 ? 9.260 5.056 -23.456 1.00 93.06 206 VAL A C 1
ATOM 1584 O O . VAL A 1 206 ? 10.211 5.168 -22.689 1.00 93.06 206 VAL A O 1
ATOM 1587 N N . TYR A 1 207 ? 9.301 5.532 -24.705 1.00 94.06 207 TYR A N 1
ATOM 1588 C CA . TYR A 1 207 ? 10.459 6.223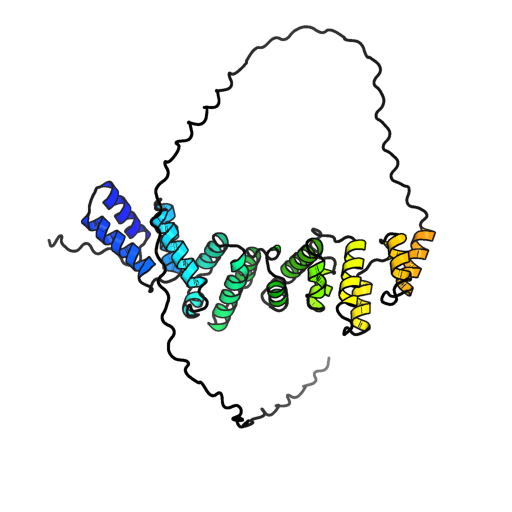 -25.281 1.00 94.06 207 TYR A CA 1
ATOM 1589 C C . TYR A 1 207 ? 10.885 7.437 -24.447 1.00 94.06 207 TYR A C 1
ATOM 1591 O O . TYR A 1 207 ? 12.060 7.558 -24.105 1.00 94.06 207 TYR A O 1
ATOM 1599 N N . ARG A 1 208 ? 9.943 8.317 -24.078 1.00 94.25 208 ARG A N 1
ATOM 1600 C CA . ARG A 1 208 ? 10.248 9.505 -23.262 1.00 94.25 208 ARG A CA 1
ATOM 1601 C C . ARG A 1 208 ? 10.756 9.132 -21.876 1.00 94.25 208 ARG A C 1
ATOM 1603 O O . ARG A 1 208 ? 11.770 9.681 -21.460 1.00 94.25 208 ARG A O 1
ATOM 1610 N N . LEU A 1 209 ? 10.107 8.175 -21.209 1.00 95.00 209 LEU A N 1
ATOM 1611 C CA . LEU A 1 209 ? 10.519 7.696 -19.888 1.00 95.00 209 LEU A CA 1
ATOM 1612 C C . LEU A 1 209 ? 11.938 7.119 -19.922 1.00 95.00 209 LEU A C 1
ATOM 1614 O O . LEU A 1 209 ? 12.764 7.504 -19.103 1.00 95.00 209 LEU A O 1
ATOM 1618 N N . VAL A 1 210 ? 12.251 6.246 -20.888 1.00 95.50 210 VAL A N 1
ATOM 1619 C CA . VAL A 1 210 ? 13.598 5.662 -21.033 1.00 95.50 210 VAL A CA 1
ATOM 1620 C C . VAL A 1 210 ? 14.638 6.740 -21.331 1.00 95.50 210 VAL A C 1
ATOM 1622 O O . VAL A 1 210 ? 15.725 6.723 -20.754 1.00 95.50 210 VAL A O 1
ATOM 1625 N N . ARG A 1 211 ? 14.309 7.703 -22.201 1.00 95.06 211 ARG A N 1
ATOM 1626 C CA . ARG A 1 211 ? 15.200 8.823 -22.523 1.00 95.06 211 ARG A CA 1
ATOM 1627 C C . ARG A 1 211 ? 15.500 9.677 -21.291 1.00 95.06 211 ARG A C 1
ATOM 1629 O O . ARG A 1 211 ? 16.660 9.978 -21.036 1.00 95.06 211 ARG A O 1
ATOM 1636 N N . GLU A 1 212 ? 14.471 10.058 -20.537 1.00 95.12 212 GLU A N 1
ATOM 1637 C CA . GLU A 1 212 ? 14.606 10.858 -19.314 1.00 95.12 212 GLU A CA 1
ATOM 1638 C C . G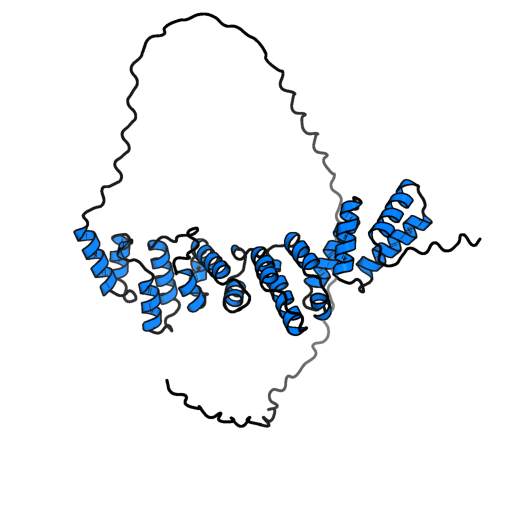LU A 1 212 ? 15.373 10.104 -18.223 1.00 95.12 212 GLU A C 1
ATOM 1640 O O . GLU A 1 212 ? 16.258 10.681 -17.594 1.00 95.12 212 GLU A O 1
ATOM 1645 N N . TYR A 1 213 ? 15.104 8.808 -18.053 1.00 96.06 213 TYR A N 1
ATOM 1646 C CA . TYR A 1 213 ? 15.806 7.958 -17.094 1.00 96.06 213 TYR A CA 1
ATOM 1647 C C . TYR A 1 213 ? 17.301 7.841 -17.422 1.00 96.06 213 TYR A C 1
ATOM 1649 O O . TYR A 1 213 ? 18.147 8.122 -16.579 1.00 96.06 213 TYR A O 1
ATOM 1657 N N . ASN A 1 214 ? 17.650 7.516 -18.671 1.00 95.81 214 ASN A N 1
ATOM 1658 C CA . ASN A 1 214 ? 19.051 7.423 -19.098 1.00 95.81 214 ASN A CA 1
ATOM 1659 C C . ASN A 1 214 ? 19.798 8.762 -18.983 1.00 95.81 214 ASN A C 1
ATOM 1661 O O . ASN A 1 214 ? 20.986 8.768 -18.663 1.00 95.81 214 ASN A O 1
ATOM 1665 N N . ALA A 1 215 ? 19.120 9.888 -19.228 1.00 94.62 215 ALA A N 1
ATOM 1666 C CA . ALA A 1 215 ? 19.706 11.218 -19.069 1.00 94.62 215 ALA A CA 1
ATOM 1667 C C . ALA A 1 215 ? 19.961 11.575 -17.594 1.00 94.62 215 ALA A C 1
ATOM 1669 O O . ALA A 1 215 ? 20.960 12.224 -17.283 1.00 94.62 215 ALA A O 1
ATOM 1670 N N . ALA A 1 216 ? 19.075 11.150 -16.690 1.00 96.06 216 ALA A N 1
ATOM 1671 C CA . ALA A 1 216 ? 19.220 11.371 -15.254 1.00 96.06 216 ALA A CA 1
ATOM 1672 C C . ALA A 1 216 ? 20.246 10.439 -14.588 1.00 96.06 216 ALA A C 1
ATOM 1674 O O . ALA A 1 216 ? 20.790 10.805 -13.548 1.00 96.06 216 ALA A O 1
ATOM 1675 N N . HIS A 1 217 ? 20.535 9.286 -15.202 1.00 95.56 217 HIS A N 1
ATOM 1676 C CA . HIS A 1 217 ? 21.434 8.259 -14.671 1.00 95.56 217 HIS A CA 1
ATOM 1677 C C . HIS A 1 217 ? 22.658 7.994 -15.573 1.00 95.56 217 HIS A C 1
ATOM 1679 O O . HIS A 1 217 ? 22.808 6.899 -16.137 1.00 95.56 217 HIS A O 1
ATOM 1685 N N . PRO A 1 218 ? 23.581 8.968 -15.724 1.00 93.69 218 PRO A N 1
ATOM 1686 C CA . PRO A 1 218 ? 24.800 8.797 -16.515 1.00 93.69 218 PRO A CA 1
ATOM 1687 C C . PRO A 1 218 ? 25.763 7.739 -15.948 1.00 93.69 218 PRO A C 1
ATOM 1689 O O . PRO A 1 218 ? 26.702 7.347 -16.639 1.00 93.69 218 PRO A O 1
ATOM 1692 N N . GLU A 1 219 ? 25.548 7.270 -14.721 1.00 95.56 219 GLU A N 1
ATOM 1693 C CA . GLU A 1 219 ? 26.287 6.192 -14.066 1.00 95.56 219 GLU A CA 1
ATOM 1694 C C . GLU A 1 219 ? 25.898 4.781 -14.534 1.00 95.56 219 GLU A C 1
ATOM 1696 O O . GLU A 1 219 ? 26.627 3.833 -14.239 1.00 95.56 219 GLU A O 1
ATOM 1701 N N . LEU A 1 220 ? 24.782 4.616 -15.260 1.00 94.44 220 LEU A N 1
ATOM 1702 C CA . LEU A 1 220 ? 24.375 3.307 -15.778 1.00 94.44 220 LEU A CA 1
ATOM 1703 C C . LEU A 1 220 ? 25.389 2.784 -16.794 1.00 94.44 220 LEU A C 1
ATOM 1705 O O . LEU A 1 220 ? 25.793 3.497 -17.719 1.00 94.44 220 LEU A O 1
ATOM 1709 N N . ASP A 1 221 ? 25.742 1.513 -16.651 1.00 95.19 221 ASP A N 1
ATOM 1710 C CA . ASP A 1 221 ? 26.570 0.775 -17.589 1.00 95.19 221 ASP A CA 1
ATOM 1711 C C . ASP A 1 221 ? 25.834 0.520 -18.915 1.00 95.19 221 ASP A C 1
ATOM 1713 O O . ASP A 1 221 ? 24.606 0.438 -18.976 1.00 95.19 221 ASP A O 1
ATOM 1717 N N . GLU A 1 222 ? 26.605 0.397 -19.996 1.00 93.44 222 GLU A N 1
ATOM 1718 C CA . GLU A 1 222 ? 26.094 0.206 -21.361 1.00 93.44 222 GLU A CA 1
ATOM 1719 C C . GLU A 1 222 ? 25.104 -0.975 -21.485 1.00 93.44 222 GLU A C 1
ATOM 1721 O O . GLU A 1 222 ? 24.024 -0.767 -22.040 1.00 93.44 222 GLU A O 1
ATOM 1726 N N . PRO A 1 223 ? 25.340 -2.156 -20.865 1.00 95.31 223 PRO A N 1
ATOM 1727 C CA . PRO A 1 223 ? 24.385 -3.265 -20.907 1.00 95.31 223 PRO A CA 1
ATOM 1728 C C . PRO A 1 223 ? 23.006 -2.932 -20.325 1.00 95.31 223 PRO A C 1
ATOM 1730 O O . PRO A 1 223 ? 21.992 -3.401 -20.843 1.00 95.31 223 PRO A O 1
ATOM 1733 N N . ARG A 1 224 ? 22.944 -2.136 -19.250 1.00 95.50 224 ARG A N 1
ATOM 1734 C CA . ARG A 1 224 ? 21.674 -1.721 -18.637 1.00 95.50 224 ARG A CA 1
ATOM 1735 C C . ARG A 1 224 ? 20.933 -0.710 -19.501 1.00 95.50 224 ARG A C 1
ATOM 1737 O O . ARG A 1 224 ? 19.721 -0.824 -19.668 1.00 95.50 224 ARG A O 1
ATOM 1744 N N . ARG A 1 225 ? 21.648 0.239 -20.113 1.00 95.25 225 ARG A N 1
ATOM 1745 C CA . ARG A 1 225 ? 21.038 1.183 -21.066 1.00 95.25 225 ARG A CA 1
ATOM 1746 C C . ARG A 1 225 ? 20.459 0.452 -22.271 1.00 95.25 225 ARG A C 1
ATOM 1748 O O . ARG A 1 225 ? 19.330 0.733 -22.664 1.00 95.25 225 ARG A O 1
ATOM 1755 N N . ASP A 1 226 ? 21.194 -0.519 -22.807 1.00 93.62 226 ASP A N 1
ATOM 1756 C CA . ASP A 1 226 ? 20.731 -1.353 -23.916 1.00 93.62 226 ASP A CA 1
ATOM 1757 C C . ASP A 1 226 ? 19.471 -2.144 -23.544 1.00 93.62 226 ASP A C 1
ATOM 1759 O O . ASP A 1 226 ? 18.531 -2.219 -24.336 1.00 93.62 226 ASP A O 1
ATOM 1763 N N . GLN A 1 227 ? 19.403 -2.699 -22.328 1.00 94.50 227 GLN A N 1
ATOM 1764 C CA . GLN A 1 227 ? 18.202 -3.381 -21.832 1.00 94.50 227 GLN A CA 1
ATOM 1765 C C . GLN A 1 227 ? 16.978 -2.458 -21.812 1.00 94.50 227 GLN A C 1
ATOM 1767 O O . GLN A 1 227 ? 15.920 -2.868 -22.292 1.00 94.50 227 GLN A O 1
ATOM 1772 N N . LEU A 1 228 ? 17.122 -1.217 -21.334 1.00 94.44 228 LEU A N 1
ATOM 1773 C CA . LEU A 1 228 ? 16.032 -0.236 -21.332 1.00 94.44 228 LEU A CA 1
ATOM 1774 C C . LEU A 1 228 ? 15.619 0.159 -22.753 1.00 94.44 228 LEU A C 1
ATOM 1776 O O . LEU A 1 228 ? 14.430 0.181 -23.070 1.00 94.44 228 LEU A O 1
ATOM 1780 N N . TRP A 1 229 ? 16.579 0.411 -23.646 1.00 94.81 229 TRP A N 1
ATOM 1781 C CA . TRP A 1 229 ? 16.277 0.742 -25.041 1.00 94.81 229 TRP A CA 1
ATOM 1782 C C . TRP A 1 229 ? 15.595 -0.405 -25.791 1.00 94.81 229 TRP A C 1
ATOM 1784 O O . TRP A 1 229 ? 14.738 -0.153 -26.635 1.00 94.81 229 TRP A O 1
ATOM 1794 N N . ASN A 1 230 ? 15.890 -1.657 -25.437 1.00 93.06 230 ASN A N 1
ATOM 1795 C CA . ASN A 1 230 ? 15.206 -2.830 -25.985 1.00 93.06 230 ASN A CA 1
ATOM 1796 C C . ASN A 1 230 ? 13.730 -2.934 -25.558 1.00 93.06 230 ASN A C 1
ATOM 1798 O O . ASN A 1 230 ? 12.973 -3.673 -26.191 1.00 93.06 230 ASN A O 1
ATOM 1802 N N . LYS A 1 231 ? 13.291 -2.198 -24.524 1.00 91.50 231 LYS A N 1
ATOM 1803 C CA . LYS A 1 231 ? 11.866 -2.088 -24.162 1.00 91.50 231 LYS A CA 1
ATOM 1804 C C . LYS A 1 231 ? 11.093 -1.163 -25.108 1.00 91.50 231 LYS A C 1
ATOM 1806 O O . LYS A 1 231 ? 9.879 -1.303 -25.234 1.00 91.50 231 LYS A O 1
ATOM 1811 N N . VAL A 1 232 ? 11.776 -0.243 -25.796 1.00 92.62 232 VAL A N 1
ATOM 1812 C CA . VAL A 1 232 ? 11.153 0.714 -26.720 1.00 92.62 232 VAL A CA 1
ATOM 1813 C C . VAL A 1 232 ? 10.933 0.059 -28.082 1.00 92.62 232 VAL A C 1
ATOM 1815 O O . VAL A 1 232 ? 11.872 -0.260 -28.814 1.00 92.62 232 VAL A O 1
ATOM 1818 N N . ARG A 1 233 ? 9.673 -0.083 -28.499 1.00 91.81 233 ARG A N 1
ATOM 1819 C CA . ARG A 1 233 ? 9.339 -0.544 -29.853 1.00 91.81 233 ARG A CA 1
ATOM 1820 C C . ARG A 1 233 ? 9.376 0.634 -30.823 1.00 91.81 233 ARG A C 1
ATOM 1822 O O . ARG A 1 233 ? 8.337 1.153 -31.222 1.00 91.81 233 ARG A O 1
ATOM 1829 N N . PHE A 1 234 ? 10.582 1.012 -31.254 1.00 91.69 234 PHE A N 1
ATOM 1830 C CA . PHE A 1 234 ? 10.828 2.147 -32.162 1.00 91.69 234 PHE A CA 1
ATOM 1831 C C . PHE A 1 234 ? 9.945 2.153 -33.421 1.00 91.69 234 PHE A C 1
ATOM 1833 O O . PHE A 1 234 ? 9.560 3.210 -33.904 1.00 91.69 234 PHE A O 1
ATOM 1840 N N . VAL A 1 235 ? 9.565 0.982 -33.944 1.00 92.50 235 VAL A N 1
ATOM 1841 C CA . VAL A 1 235 ? 8.678 0.876 -35.117 1.00 92.50 235 VAL A CA 1
ATOM 1842 C C . VAL A 1 235 ? 7.300 1.520 -34.905 1.00 92.50 235 VAL A C 1
ATOM 1844 O O . VAL A 1 235 ? 6.681 1.958 -35.872 1.00 92.50 235 VAL A O 1
ATOM 1847 N N . GLU A 1 236 ? 6.825 1.606 -33.661 1.00 89.94 236 GLU A N 1
ATOM 1848 C CA . GLU A 1 236 ? 5.516 2.169 -33.311 1.00 89.94 236 GLU A CA 1
ATOM 1849 C C . GLU A 1 236 ? 5.569 3.676 -33.012 1.00 89.94 236 GLU A C 1
ATOM 1851 O O . GLU A 1 236 ? 4.515 4.296 -32.889 1.00 89.94 236 GLU A O 1
ATOM 1856 N N . LEU A 1 237 ? 6.764 4.281 -32.964 1.00 91.50 237 LEU A N 1
ATOM 1857 C CA . LEU A 1 237 ? 6.942 5.725 -32.780 1.00 91.50 237 LEU A CA 1
ATOM 1858 C C . LEU A 1 237 ? 6.533 6.519 -34.027 1.00 91.50 237 LEU A C 1
ATOM 1860 O O . LEU A 1 237 ? 6.444 5.964 -35.134 1.00 91.50 237 LEU A O 1
ATOM 1864 N N . SER A 1 238 ? 6.268 7.816 -33.842 1.00 92.56 238 SER A N 1
ATOM 1865 C CA . SER A 1 238 ? 6.017 8.739 -34.954 1.00 92.56 238 SER A CA 1
ATOM 1866 C C . SER A 1 238 ? 7.302 9.030 -35.743 1.00 92.56 238 SER A C 1
ATOM 1868 O O . SER A 1 238 ? 8.409 8.751 -35.281 1.00 92.56 238 SER A O 1
ATOM 1870 N N . VAL A 1 239 ? 7.169 9.575 -36.957 1.00 90.56 239 VAL A N 1
ATOM 1871 C CA . VAL A 1 239 ? 8.338 9.930 -37.782 1.00 90.56 239 VAL A CA 1
ATOM 1872 C C . VAL A 1 239 ? 9.153 11.027 -37.098 1.00 90.56 239 VAL A C 1
ATOM 1874 O O . VAL A 1 239 ? 10.371 10.916 -37.024 1.00 90.56 239 VAL A O 1
ATOM 1877 N N . GLU A 1 240 ? 8.480 12.019 -36.519 1.00 92.25 240 GLU A N 1
ATOM 1878 C CA . GLU A 1 240 ? 9.106 13.117 -35.781 1.00 92.25 240 GLU A CA 1
ATOM 1879 C C . GLU A 1 240 ? 9.875 12.602 -34.553 1.00 92.25 240 GLU A C 1
ATOM 1881 O O . GLU A 1 240 ? 10.994 13.036 -34.291 1.00 92.25 240 GLU A O 1
ATOM 1886 N N . GLU A 1 241 ? 9.308 11.635 -33.820 1.00 93.38 241 GLU A N 1
ATOM 1887 C CA . GLU A 1 241 ? 9.971 11.003 -32.670 1.00 93.38 241 GLU A CA 1
ATOM 1888 C C . GLU A 1 241 ? 11.192 10.172 -33.095 1.00 93.38 241 GLU A C 1
ATOM 1890 O O . GLU A 1 241 ? 12.197 10.148 -32.386 1.00 93.38 241 GLU A O 1
ATOM 1895 N N . LEU A 1 242 ? 11.143 9.519 -34.261 1.00 92.62 242 LEU A N 1
ATOM 1896 C CA . LEU A 1 242 ? 12.289 8.797 -34.820 1.00 92.62 242 LEU A CA 1
ATOM 1897 C C . LEU A 1 242 ? 13.399 9.746 -35.293 1.00 92.62 242 LEU A C 1
ATOM 1899 O O . LEU A 1 242 ? 14.576 9.440 -35.104 1.00 92.62 242 LEU A O 1
ATOM 1903 N N . GLU A 1 243 ? 13.051 10.879 -35.902 1.00 92.38 243 GLU A N 1
ATOM 1904 C CA . GLU A 1 243 ? 14.015 11.909 -36.311 1.00 92.38 243 GLU A CA 1
ATOM 1905 C C . GLU A 1 243 ? 14.716 12.538 -35.098 1.00 92.38 243 GLU A C 1
ATOM 1907 O O . GLU A 1 243 ? 15.944 12.649 -35.094 1.00 92.38 243 GLU A O 1
ATOM 1912 N N . ASP A 1 244 ? 13.960 12.859 -34.042 1.00 92.62 244 ASP A N 1
ATOM 1913 C CA . ASP A 1 244 ? 14.499 13.308 -32.752 1.00 92.62 244 ASP A CA 1
ATOM 1914 C C . ASP A 1 244 ? 15.432 12.253 -32.133 1.00 92.62 244 ASP A C 1
ATOM 1916 O O . ASP A 1 244 ? 16.567 12.557 -31.757 1.00 92.62 244 ASP A O 1
ATOM 1920 N N . ALA A 1 245 ? 15.001 10.986 -32.115 1.00 92.31 245 ALA A N 1
ATOM 1921 C CA . ALA A 1 245 ? 15.806 9.872 -31.622 1.00 92.31 245 ALA A CA 1
ATOM 1922 C C . ALA A 1 245 ? 17.122 9.704 -32.400 1.00 92.31 245 ALA A C 1
ATOM 1924 O O . ALA A 1 245 ? 18.158 9.424 -31.803 1.00 92.31 245 ALA A O 1
ATOM 1925 N N . TYR A 1 246 ? 17.108 9.897 -33.723 1.00 91.62 246 TYR A N 1
ATOM 1926 C CA . TYR A 1 246 ? 18.306 9.807 -34.563 1.00 91.62 246 TYR A CA 1
ATOM 1927 C C . TYR A 1 246 ? 19.301 10.952 -34.310 1.00 91.62 246 TYR A C 1
ATOM 1929 O O . TYR A 1 246 ? 20.515 10.755 -34.425 1.00 91.62 246 TYR A O 1
ATOM 1937 N N . GLY A 1 247 ? 18.798 12.141 -33.964 1.00 90.50 247 GLY A N 1
ATOM 1938 C CA . GLY A 1 247 ? 19.612 13.306 -33.613 1.00 90.50 247 GLY A CA 1
ATOM 1939 C C . GLY A 1 247 ? 20.285 13.212 -32.239 1.00 90.50 247 GLY A C 1
ATOM 1940 O O . GLY A 1 247 ? 21.295 13.879 -32.012 1.00 90.50 247 GLY A O 1
ATOM 1941 N N . SER A 1 248 ? 19.764 12.376 -31.339 1.00 89.94 248 SER A N 1
ATOM 1942 C CA . SER A 1 248 ? 20.313 12.183 -29.995 1.00 89.94 248 SER A CA 1
ATOM 1943 C C . SER A 1 248 ? 21.562 11.292 -29.989 1.00 89.94 248 SER A C 1
ATOM 1945 O O . SER A 1 248 ? 21.691 10.342 -30.765 1.00 89.94 248 SER A O 1
ATOM 1947 N N . THR A 1 249 ? 22.510 11.586 -29.096 1.00 87.50 249 THR A N 1
ATOM 1948 C CA . THR A 1 249 ? 23.711 10.761 -28.879 1.00 87.50 249 THR A CA 1
ATOM 1949 C C . THR A 1 249 ? 23.443 9.531 -28.023 1.00 87.50 249 THR A C 1
ATOM 1951 O O . THR A 1 249 ? 24.192 8.562 -28.116 1.00 87.50 249 THR A O 1
ATOM 1954 N N . ASP A 1 250 ? 22.379 9.561 -27.222 1.00 87.12 250 ASP A N 1
ATOM 1955 C CA . ASP A 1 250 ? 22.158 8.593 -26.142 1.00 87.12 250 ASP A CA 1
ATOM 1956 C C . ASP A 1 250 ? 21.240 7.437 -26.566 1.00 87.12 250 ASP A C 1
ATOM 1958 O O . ASP A 1 250 ? 21.046 6.478 -25.816 1.00 87.12 250 ASP A O 1
ATOM 1962 N N . VAL A 1 251 ? 20.675 7.524 -27.776 1.00 91.56 251 VAL A N 1
ATOM 1963 C CA . VAL A 1 251 ? 19.760 6.534 -28.348 1.00 91.56 251 VAL A CA 1
ATOM 1964 C C . VAL A 1 251 ? 20.510 5.624 -29.333 1.00 91.56 251 VAL A C 1
ATOM 1966 O O . VAL A 1 251 ? 21.206 6.117 -30.229 1.00 91.56 251 VAL A O 1
ATOM 1969 N N . PRO A 1 252 ? 20.344 4.291 -29.254 1.00 92.06 252 PRO A N 1
ATOM 1970 C CA . PRO A 1 252 ? 20.952 3.366 -30.199 1.00 92.06 252 PRO A CA 1
ATOM 1971 C C . PRO A 1 252 ? 20.474 3.623 -31.636 1.00 92.06 252 PRO A C 1
ATOM 1973 O O . PRO A 1 252 ? 19.301 3.460 -31.971 1.00 92.06 252 PRO A O 1
ATOM 1976 N N . ARG A 1 253 ? 21.401 3.978 -32.531 1.00 92.00 253 ARG A N 1
ATOM 1977 C CA . ARG A 1 253 ? 21.069 4.349 -33.922 1.00 92.00 253 ARG A CA 1
ATOM 1978 C C . ARG A 1 253 ? 20.565 3.184 -34.767 1.00 92.00 253 ARG A C 1
ATOM 1980 O O . ARG A 1 253 ? 19.699 3.372 -35.617 1.00 92.00 253 ARG A O 1
ATOM 1987 N N . ALA A 1 254 ? 21.111 1.987 -34.558 1.00 92.06 254 ALA A N 1
ATOM 1988 C CA . ALA A 1 254 ? 20.763 0.805 -35.345 1.00 92.06 254 ALA A CA 1
ATOM 1989 C C . ALA A 1 254 ? 19.252 0.472 -35.311 1.00 92.06 254 ALA A C 1
ATOM 1991 O O . ALA A 1 254 ? 18.662 0.365 -36.391 1.00 92.06 254 ALA A O 1
ATOM 1992 N N . PRO A 1 255 ? 18.587 0.359 -34.139 1.00 92.25 255 PRO A N 1
ATOM 1993 C CA . PRO A 1 255 ? 17.146 0.100 -34.089 1.00 92.25 255 PRO A CA 1
ATOM 1994 C C . PRO A 1 255 ? 16.298 1.266 -34.620 1.00 92.25 255 PRO A C 1
ATOM 1996 O O . PRO A 1 255 ? 15.280 1.014 -35.265 1.00 92.25 255 PRO A O 1
ATOM 1999 N N . VAL A 1 256 ? 16.726 2.522 -34.437 1.00 92.69 256 VAL A N 1
ATOM 2000 C CA . VAL A 1 256 ? 16.026 3.706 -34.978 1.00 92.69 256 VAL A CA 1
ATOM 2001 C C . VAL A 1 256 ? 16.015 3.685 -36.509 1.00 92.69 256 VAL A C 1
ATOM 2003 O O . VAL A 1 256 ? 14.959 3.792 -37.131 1.00 92.69 256 VAL A O 1
ATOM 2006 N N . VAL A 1 257 ? 17.174 3.467 -37.136 1.00 92.44 257 VAL A N 1
ATOM 2007 C CA . VAL A 1 257 ? 17.294 3.384 -38.601 1.00 92.44 257 VAL A CA 1
ATOM 2008 C C . VAL A 1 257 ? 16.496 2.197 -39.151 1.00 92.44 257 VAL A C 1
ATOM 2010 O O . VAL A 1 257 ? 15.799 2.329 -40.158 1.00 92.44 257 VAL A O 1
ATOM 2013 N N . ALA A 1 258 ? 16.537 1.043 -38.476 1.00 92.12 258 ALA A N 1
ATOM 2014 C CA . ALA A 1 258 ? 15.729 -0.116 -38.851 1.00 92.12 258 ALA A CA 1
ATOM 2015 C C . ALA A 1 258 ? 14.218 0.189 -38.798 1.00 92.12 258 ALA A C 1
ATOM 2017 O O . ALA A 1 258 ? 13.480 -0.198 -39.710 1.00 92.12 258 ALA A O 1
ATOM 2018 N N . ALA A 1 259 ? 13.761 0.925 -37.780 1.00 91.56 259 ALA A N 1
ATOM 2019 C CA . ALA A 1 259 ? 12.377 1.374 -37.663 1.00 91.56 259 ALA A CA 1
ATOM 2020 C C . ALA A 1 259 ? 11.979 2.352 -38.784 1.00 91.56 259 ALA A C 1
ATOM 2022 O O . ALA A 1 259 ? 10.931 2.159 -39.404 1.00 91.56 259 ALA A O 1
ATOM 2023 N N . MET A 1 260 ? 12.833 3.330 -39.116 1.00 90.56 260 MET A N 1
ATOM 2024 C CA . MET A 1 260 ? 12.611 4.253 -40.241 1.00 90.56 260 MET A CA 1
ATOM 2025 C C . MET A 1 260 ? 12.465 3.506 -41.575 1.00 90.56 260 MET A C 1
ATOM 2027 O O . MET A 1 260 ? 11.516 3.742 -42.325 1.00 90.56 260 MET A O 1
ATOM 2031 N N . PHE A 1 261 ? 13.348 2.542 -41.861 1.00 91.25 261 PHE A N 1
ATOM 2032 C CA . PHE A 1 261 ? 13.232 1.715 -43.068 1.00 91.25 261 PHE A CA 1
ATOM 2033 C C . PHE A 1 261 ? 11.965 0.857 -43.078 1.00 91.25 261 PHE A C 1
ATOM 2035 O O . PHE A 1 261 ? 11.345 0.694 -44.130 1.00 91.25 261 PHE A O 1
ATOM 2042 N N . SER A 1 262 ? 11.566 0.313 -41.926 1.00 88.62 262 SER A N 1
ATOM 2043 C CA . SER A 1 262 ? 10.324 -0.453 -41.801 1.00 88.62 262 SER A CA 1
ATOM 2044 C C . SER A 1 262 ? 9.101 0.402 -42.155 1.00 88.62 262 SER A C 1
ATOM 2046 O O . SER A 1 262 ? 8.255 -0.038 -42.937 1.00 88.62 262 SER A O 1
ATOM 2048 N N . ARG A 1 263 ? 9.057 1.656 -41.680 1.00 82.56 263 ARG A N 1
ATOM 2049 C CA . ARG A 1 263 ? 8.001 2.635 -41.998 1.00 82.56 263 ARG A CA 1
ATOM 2050 C C . ARG A 1 263 ? 7.960 3.007 -43.481 1.00 82.56 263 ARG A C 1
ATOM 2052 O O . ARG A 1 263 ? 6.883 3.046 -44.066 1.00 82.56 263 ARG A O 1
ATOM 2059 N N . LEU A 1 264 ? 9.116 3.203 -44.119 1.00 83.25 264 LEU A N 1
ATOM 2060 C CA . LEU A 1 264 ? 9.185 3.469 -45.564 1.00 83.25 264 LEU A CA 1
ATOM 2061 C C . LEU A 1 264 ? 8.662 2.290 -46.400 1.00 83.25 264 LEU A C 1
ATOM 2063 O O . LEU A 1 264 ? 8.033 2.496 -47.436 1.00 83.25 264 LEU A O 1
ATOM 2067 N N . ARG A 1 265 ? 8.896 1.051 -45.947 1.00 82.62 265 ARG A N 1
ATOM 2068 C CA . ARG A 1 265 ? 8.422 -0.168 -46.626 1.00 82.62 265 ARG A CA 1
ATOM 2069 C C . ARG A 1 265 ? 6.930 -0.427 -46.445 1.00 82.62 265 ARG A C 1
ATOM 2071 O O . ARG A 1 265 ? 6.337 -1.068 -47.306 1.00 82.62 265 ARG A O 1
ATOM 2078 N N . THR A 1 266 ? 6.331 0.034 -45.348 1.00 71.25 266 THR A N 1
ATOM 2079 C CA . THR A 1 266 ? 4.903 -0.187 -45.066 1.00 71.25 266 THR A CA 1
ATOM 2080 C C . THR A 1 266 ? 3.978 0.804 -45.777 1.00 71.25 266 THR A C 1
ATOM 2082 O O . THR A 1 266 ? 2.770 0.586 -45.790 1.00 71.25 266 THR A O 1
ATOM 2085 N N . GLY A 1 267 ? 4.528 1.829 -46.441 1.00 54.53 267 GLY A N 1
ATOM 2086 C CA . GLY A 1 267 ? 3.748 2.892 -47.077 1.00 54.53 267 GLY A CA 1
ATOM 2087 C C . GLY A 1 267 ? 3.025 3.765 -46.038 1.00 54.53 267 GLY A C 1
ATOM 2088 O O . GLY A 1 267 ? 2.870 3.363 -44.883 1.00 54.53 267 GLY A O 1
ATOM 2089 N N . PRO A 1 268 ? 2.596 4.987 -46.395 1.00 56.44 268 PRO A N 1
ATOM 2090 C CA . PRO A 1 268 ? 1.826 5.807 -45.470 1.00 56.44 268 PRO A CA 1
ATOM 2091 C C . PRO A 1 268 ? 0.556 5.046 -45.077 1.00 56.44 268 PRO A C 1
ATOM 2093 O O . PRO A 1 268 ? -0.236 4.666 -45.943 1.00 56.44 268 PRO A O 1
ATOM 2096 N N . ALA A 1 269 ? 0.370 4.808 -43.774 1.00 55.16 269 ALA A N 1
ATOM 2097 C CA . ALA A 1 269 ? -0.899 4.316 -43.256 1.00 55.16 269 ALA A CA 1
ATOM 2098 C C . ALA A 1 269 ? -2.007 5.240 -43.790 1.00 55.16 269 ALA A C 1
ATOM 2100 O O . ALA A 1 269 ? -1.831 6.463 -43.736 1.00 55.16 269 ALA A O 1
ATOM 2101 N N . PRO A 1 270 ? -3.108 4.703 -44.346 1.00 46.78 270 PRO A N 1
ATOM 2102 C CA . PRO A 1 270 ? -4.184 5.541 -44.843 1.00 46.78 270 PRO A CA 1
ATOM 2103 C C . PRO A 1 270 ? -4.631 6.448 -43.698 1.00 46.78 270 PRO A C 1
ATOM 2105 O O . PRO A 1 270 ? -4.993 5.962 -42.624 1.00 46.78 270 PRO A O 1
ATOM 2108 N N . SER A 1 271 ? -4.564 7.765 -43.914 1.00 46.91 271 SER A N 1
ATOM 2109 C CA . SER A 1 271 ? -5.186 8.732 -43.013 1.00 46.91 271 SER A CA 1
ATOM 2110 C C . SER A 1 271 ? -6.605 8.251 -42.701 1.00 46.91 271 SER A C 1
ATOM 2112 O O . SER A 1 271 ? -7.270 7.758 -43.621 1.00 46.91 271 SER A O 1
ATOM 2114 N N . PRO A 1 272 ? -7.087 8.359 -41.448 1.00 47.94 272 PRO A N 1
ATOM 2115 C CA . PRO A 1 272 ? -8.476 8.049 -41.152 1.00 47.94 272 PRO A CA 1
ATOM 2116 C C . PRO A 1 272 ? -9.334 8.887 -42.100 1.00 47.94 272 PRO A C 1
ATOM 2118 O O . PRO A 1 272 ? -9.322 10.117 -42.040 1.00 47.94 272 PRO A O 1
ATOM 2121 N N . SER A 1 273 ? -9.988 8.215 -43.052 1.00 41.16 273 SER A N 1
ATOM 2122 C CA . SER A 1 273 ? -10.885 8.877 -43.991 1.00 41.16 273 SER A CA 1
ATOM 2123 C C . SER A 1 273 ? -11.910 9.659 -43.176 1.00 41.16 273 SER A C 1
ATOM 2125 O O . SER A 1 273 ? -12.432 9.108 -42.201 1.00 41.16 273 SER A O 1
ATOM 2127 N N . PRO A 1 274 ? -12.213 10.918 -43.534 1.00 49.62 274 PRO A N 1
ATOM 2128 C CA . PRO A 1 274 ? -13.322 11.620 -42.916 1.00 49.62 274 PRO A CA 1
ATOM 2129 C C . PRO A 1 274 ? -14.567 10.755 -43.105 1.00 49.62 274 PRO A C 1
ATOM 2131 O O . PRO A 1 274 ? -14.894 10.372 -44.231 1.00 49.62 274 PRO A O 1
ATOM 2134 N N . SER A 1 275 ? -15.204 10.388 -41.991 1.00 49.50 275 SER A N 1
ATOM 2135 C CA . SER A 1 275 ? -16.440 9.612 -41.982 1.00 49.50 275 SER A CA 1
ATOM 2136 C C . SER A 1 275 ? -17.403 10.161 -43.038 1.00 49.50 275 SER A C 1
ATOM 2138 O O . SER A 1 275 ? -17.616 11.378 -43.077 1.00 49.50 275 SER A O 1
ATOM 2140 N N . PRO A 1 276 ? -17.985 9.312 -43.900 1.00 52.22 276 PRO A N 1
ATOM 2141 C CA . PRO A 1 276 ? -18.963 9.774 -44.867 1.00 52.22 276 PRO A CA 1
ATOM 2142 C C . PRO A 1 276 ? -20.136 10.406 -44.112 1.00 52.22 276 PRO A C 1
ATOM 2144 O O . PRO A 1 276 ? -20.726 9.791 -43.222 1.00 52.22 276 PRO A O 1
ATOM 2147 N N . LEU A 1 277 ? -20.427 11.663 -44.454 1.00 58.31 277 LEU A N 1
ATOM 2148 C CA . LEU A 1 277 ? -21.612 12.392 -44.010 1.00 58.31 277 LEU A CA 1
ATOM 2149 C C . LEU A 1 277 ? -22.859 11.503 -44.173 1.00 58.31 277 LEU A C 1
ATOM 2151 O O . LEU A 1 277 ? -23.006 10.858 -45.217 1.00 58.31 277 LEU A O 1
ATOM 2155 N N . PRO A 1 278 ? -23.765 11.463 -43.181 1.00 60.38 278 PRO A N 1
ATOM 2156 C CA . PRO A 1 278 ? -24.997 10.700 -43.303 1.00 60.38 278 PRO A CA 1
ATOM 2157 C C . PRO A 1 278 ? -25.845 11.247 -44.466 1.00 60.38 278 PRO A C 1
ATOM 2159 O O . PRO A 1 278 ? -25.897 12.465 -44.671 1.00 60.38 278 PRO A O 1
ATOM 2162 N N . PRO A 1 279 ? -26.518 10.378 -45.240 1.00 57.12 279 PRO A N 1
ATOM 2163 C CA . PRO A 1 279 ? -27.344 10.814 -46.350 1.00 57.12 279 PRO A CA 1
ATOM 2164 C C . PRO A 1 279 ? -28.561 11.593 -45.842 1.00 57.12 279 PRO A C 1
ATOM 2166 O O . PRO A 1 279 ? -29.306 11.156 -44.967 1.00 57.12 279 PRO A O 1
ATOM 2169 N N . ASN A 1 280 ? -28.739 12.761 -46.446 1.00 54.81 280 ASN A N 1
ATOM 2170 C CA . ASN A 1 280 ? -29.888 13.647 -46.338 1.00 54.81 280 ASN A CA 1
ATOM 2171 C C . ASN A 1 280 ? -31.204 12.888 -46.638 1.00 54.81 280 ASN A C 1
ATOM 2173 O O . ASN A 1 280 ? -31.338 12.359 -47.746 1.00 54.81 280 ASN A O 1
ATOM 2177 N N . PRO A 1 281 ? -32.184 12.813 -45.716 1.00 54.75 281 PRO A N 1
ATOM 2178 C CA . PRO A 1 281 ? -33.473 12.198 -46.012 1.00 54.75 281 PRO A CA 1
ATOM 2179 C C . PRO A 1 281 ? -34.390 13.180 -46.759 1.00 54.75 281 PRO A C 1
ATOM 2181 O O . PRO A 1 281 ? -34.789 14.218 -46.234 1.00 54.75 281 PRO A O 1
ATOM 2184 N N . ALA A 1 282 ? -34.752 12.830 -47.996 1.00 50.19 282 ALA A N 1
ATOM 2185 C CA . ALA A 1 282 ? -35.850 13.459 -48.730 1.00 50.19 282 ALA A CA 1
ATOM 2186 C C . ALA A 1 282 ? -37.221 13.068 -48.114 1.00 50.19 282 ALA A C 1
ATOM 2188 O O . ALA A 1 282 ? -37.331 12.030 -47.453 1.00 50.19 282 ALA A O 1
ATOM 2189 N N . PRO A 1 283 ? -38.275 13.884 -48.306 1.00 54.75 283 PRO A N 1
ATOM 2190 C CA . PRO A 1 283 ? -39.475 13.858 -47.480 1.00 54.75 283 PRO A CA 1
ATOM 2191 C C . PRO A 1 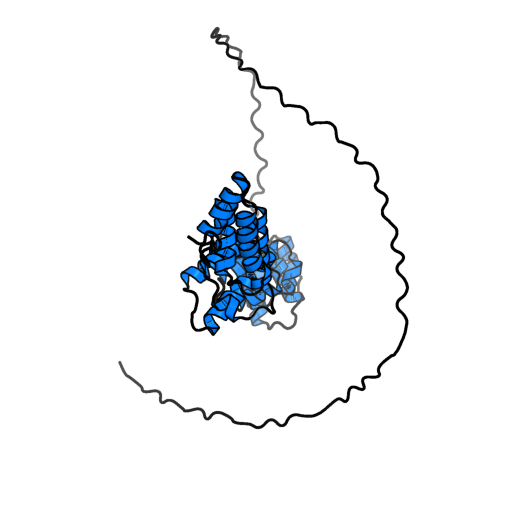283 ? -40.409 12.728 -47.917 1.00 54.75 283 PRO A C 1
ATOM 2193 O O . PRO A 1 283 ? -40.939 12.746 -49.027 1.00 54.75 283 PRO A O 1
ATOM 2196 N N . THR A 1 284 ? -40.634 11.748 -47.040 1.00 46.28 284 THR A N 1
ATOM 2197 C CA . THR A 1 284 ? -41.659 10.720 -47.270 1.00 46.28 284 THR A CA 1
ATOM 2198 C C . THR A 1 284 ? -42.923 11.069 -46.497 1.00 46.28 284 THR A C 1
ATOM 2200 O O . THR A 1 284 ? -42.887 11.428 -45.322 1.00 46.28 284 THR A O 1
ATOM 2203 N N . ALA A 1 285 ? -44.026 11.010 -47.235 1.00 43.41 285 ALA A N 1
ATOM 2204 C CA . ALA A 1 285 ? -45.347 11.495 -46.904 1.00 43.41 285 ALA A CA 1
ATOM 2205 C C . ALA A 1 285 ? -45.950 10.901 -45.623 1.00 43.41 285 ALA A C 1
ATOM 2207 O O . ALA A 1 285 ? -45.826 9.717 -45.316 1.00 43.41 285 ALA A O 1
ATOM 2208 N N . VAL A 1 286 ? -46.686 11.772 -44.938 1.00 49.34 286 VAL A N 1
ATOM 2209 C CA . VAL A 1 286 ? -47.577 11.490 -43.817 1.00 49.34 286 VAL A CA 1
ATOM 2210 C C . VAL A 1 286 ? -48.710 10.578 -44.296 1.00 49.34 286 VAL A C 1
ATOM 2212 O O . VAL A 1 286 ? -49.574 11.009 -45.058 1.00 49.34 286 VAL A O 1
ATOM 2215 N N . ALA A 1 287 ? -48.726 9.330 -43.830 1.00 44.28 287 ALA A N 1
ATOM 2216 C CA . ALA A 1 287 ? -49.902 8.470 -43.886 1.00 44.28 287 ALA A CA 1
ATOM 2217 C C . ALA A 1 287 ? -50.562 8.463 -42.502 1.00 44.28 287 ALA A C 1
ATOM 2219 O O . ALA A 1 287 ? -50.034 7.913 -41.538 1.00 44.28 287 ALA A O 1
ATOM 2220 N N . TYR A 1 288 ? -51.711 9.130 -42.418 1.00 46.84 288 TYR A N 1
ATOM 2221 C CA . TYR A 1 288 ? -52.631 9.078 -41.289 1.00 46.84 288 TYR A CA 1
ATOM 2222 C C . TYR A 1 288 ? -53.145 7.646 -41.085 1.00 46.84 288 TYR A C 1
ATOM 2224 O O . TYR A 1 288 ? -53.705 7.056 -42.007 1.00 46.84 288 TYR A O 1
ATOM 2232 N N . ALA A 1 289 ? -53.053 7.136 -39.857 1.00 40.19 289 ALA A N 1
ATOM 2233 C CA . ALA A 1 289 ? -53.921 6.072 -39.364 1.00 40.19 289 ALA A CA 1
ATOM 2234 C C . ALA A 1 289 ? -54.438 6.457 -37.961 1.00 40.19 289 ALA A C 1
ATOM 2236 O O . ALA A 1 289 ? -53.650 6.932 -37.139 1.00 40.19 289 ALA A O 1
ATOM 2237 N N . PRO A 1 290 ? -55.751 6.329 -37.692 1.00 52.09 290 PRO A N 1
ATOM 2238 C CA . PRO A 1 290 ? -56.388 6.908 -36.519 1.00 52.09 290 PRO A CA 1
ATOM 2239 C C . PRO A 1 290 ? -56.477 5.922 -35.346 1.00 52.09 290 PRO A C 1
ATOM 2241 O O . PRO A 1 290 ? -56.797 4.753 -35.528 1.00 52.09 290 PRO A O 1
ATOM 2244 N N . GLY A 1 291 ? -56.331 6.462 -34.135 1.00 45.06 291 GLY A N 1
ATOM 2245 C CA . GLY A 1 291 ? -57.080 6.009 -32.962 1.00 45.06 291 GLY A CA 1
ATOM 2246 C C . GLY A 1 291 ? -56.473 4.888 -32.117 1.00 45.06 291 GLY A C 1
ATOM 2247 O O . GLY A 1 291 ? -56.731 3.717 -32.351 1.00 45.06 291 GLY A O 1
ATOM 2248 N N . SER A 1 292 ? -55.850 5.273 -31.002 1.00 40.47 292 SER A N 1
ATOM 2249 C CA . SER A 1 292 ? -56.137 4.643 -29.707 1.00 40.47 292 SER A CA 1
ATOM 2250 C C . SER A 1 292 ? -55.768 5.615 -28.586 1.00 40.47 292 SER A C 1
ATOM 2252 O O . SER A 1 292 ? -54.595 5.842 -28.295 1.00 40.47 292 SER A O 1
ATOM 2254 N N . TYR A 1 293 ? -56.789 6.224 -27.991 1.00 47.50 293 TYR A N 1
ATOM 2255 C CA . TYR A 1 293 ? -56.679 6.859 -26.686 1.00 47.50 293 TYR A CA 1
ATOM 2256 C C . TYR A 1 293 ? -56.545 5.760 -25.630 1.00 47.50 293 TYR A C 1
ATOM 2258 O O . TYR A 1 293 ? -57.362 4.843 -25.631 1.00 47.50 293 TYR A O 1
ATOM 2266 N N . ASP A 1 294 ? -55.600 5.899 -24.702 1.00 41.03 294 ASP A N 1
ATOM 2267 C CA . ASP A 1 294 ? -55.864 5.517 -23.314 1.00 41.03 294 ASP A CA 1
ATOM 2268 C C . ASP A 1 294 ? -55.079 6.438 -22.354 1.00 41.03 294 ASP A C 1
ATOM 2270 O O . ASP A 1 294 ? -53.885 6.678 -22.582 1.00 41.03 294 ASP A O 1
ATOM 2274 N N . PRO A 1 295 ? -55.723 7.026 -21.327 1.00 59.09 295 PRO A N 1
ATOM 2275 C CA . PRO A 1 295 ? -55.147 8.041 -20.464 1.00 59.09 295 PRO A CA 1
ATOM 2276 C C . PRO A 1 295 ? -54.712 7.435 -19.127 1.00 59.09 295 PRO A C 1
ATOM 2278 O O . PRO A 1 295 ? -55.525 6.864 -18.410 1.00 59.09 295 PRO A O 1
ATOM 2281 N N . LEU A 1 296 ? -53.464 7.643 -18.703 1.00 55.59 296 LEU A N 1
ATOM 2282 C CA . LEU A 1 296 ? -53.128 7.511 -17.281 1.00 55.59 296 LEU A CA 1
ATOM 2283 C C . LEU A 1 296 ? -51.888 8.340 -16.916 1.00 55.59 296 LEU A C 1
ATOM 2285 O O . LEU A 1 296 ? -50.782 7.832 -16.745 1.00 55.59 296 LEU A O 1
ATOM 2289 N N . MET A 1 297 ? -52.083 9.653 -16.781 1.00 48.59 297 MET A N 1
ATOM 2290 C CA . MET A 1 297 ? -51.132 10.506 -16.070 1.00 48.59 297 MET A CA 1
ATOM 2291 C C . MET A 1 297 ? -51.222 10.204 -14.573 1.00 48.59 297 MET A C 1
ATOM 2293 O O . MET A 1 297 ? -52.200 10.554 -13.913 1.00 48.59 297 MET A O 1
ATOM 2297 N N . LYS A 1 298 ? -50.188 9.557 -14.031 1.00 51.62 298 LYS A N 1
ATOM 2298 C CA . LYS A 1 298 ? -49.929 9.557 -12.589 1.00 51.62 298 LYS A CA 1
ATOM 2299 C C . LYS A 1 298 ? -49.303 10.905 -12.203 1.00 51.62 298 LYS A C 1
ATOM 2301 O O . LYS A 1 298 ? -48.350 11.321 -12.862 1.00 51.62 298 LYS A O 1
ATOM 2306 N N . PRO A 1 299 ? -49.799 11.584 -11.156 1.00 57.41 299 PRO A N 1
ATOM 2307 C CA . PRO A 1 299 ? -49.202 12.823 -10.681 1.00 57.41 299 PRO A CA 1
ATOM 2308 C C . PRO A 1 299 ? -47.833 12.554 -10.045 1.00 57.41 299 PRO A C 1
ATOM 2310 O O . PRO A 1 299 ? -47.675 11.660 -9.213 1.00 57.41 299 PRO A O 1
ATOM 2313 N N . VAL A 1 300 ? -46.848 13.352 -10.453 1.00 58.38 300 VAL A N 1
ATOM 2314 C CA . VAL A 1 300 ? -45.520 13.443 -9.838 1.00 58.38 300 VAL A CA 1
ATOM 2315 C C . VAL A 1 300 ? -45.671 14.149 -8.482 1.00 58.38 300 VAL A C 1
ATOM 2317 O O . VAL A 1 300 ? -46.237 15.244 -8.448 1.00 58.38 300 VAL A O 1
ATOM 2320 N N . PRO A 1 301 ? -45.210 13.570 -7.358 1.00 57.19 301 PRO A N 1
ATOM 2321 C CA . PRO A 1 301 ? -45.224 14.266 -6.079 1.00 57.19 301 PRO A CA 1
ATOM 2322 C C . PRO A 1 301 ? -44.193 15.401 -6.078 1.00 57.19 301 PRO A C 1
ATOM 2324 O O . PRO A 1 301 ? -43.054 15.234 -6.512 1.00 57.19 301 PRO A O 1
ATOM 2327 N N . ALA A 1 302 ? -44.626 16.564 -5.591 1.00 58.03 302 ALA A N 1
ATOM 2328 C CA . ALA A 1 302 ? -43.819 17.767 -5.472 1.00 58.03 302 ALA A CA 1
ATOM 2329 C C . ALA A 1 302 ? -42.640 17.562 -4.509 1.00 58.03 302 ALA A C 1
ATOM 2331 O O . ALA A 1 302 ? -42.808 17.116 -3.373 1.00 58.03 302 ALA A O 1
ATOM 2332 N N . THR A 1 303 ? -41.451 17.934 -4.970 1.00 62.06 303 THR A N 1
ATOM 2333 C CA . THR A 1 303 ? -40.224 18.027 -4.180 1.00 62.06 303 THR A CA 1
ATOM 2334 C C . THR A 1 303 ? -40.399 19.079 -3.074 1.00 62.06 303 THR A C 1
ATOM 2336 O O . THR A 1 303 ? -40.716 20.228 -3.396 1.00 62.06 303 THR A O 1
ATOM 2339 N N . PRO A 1 304 ? -40.207 18.749 -1.783 1.00 59.22 304 PRO A N 1
ATOM 2340 C CA . PRO A 1 304 ? -40.275 19.740 -0.718 1.00 59.22 304 PRO A CA 1
ATOM 2341 C C . PRO A 1 304 ? -39.075 20.692 -0.785 1.00 59.22 304 PRO A C 1
ATOM 2343 O O . PRO A 1 304 ? -37.924 20.271 -0.913 1.00 59.22 304 PRO A O 1
ATOM 2346 N N . SER A 1 305 ? -39.369 21.990 -0.711 1.00 65.31 305 SER A N 1
ATOM 2347 C CA . SER A 1 305 ? -38.387 23.069 -0.645 1.00 65.31 305 SER A CA 1
ATOM 2348 C C . SER A 1 305 ? -37.477 22.933 0.585 1.00 65.31 305 SER A C 1
ATOM 2350 O O . SER A 1 305 ? -37.958 22.555 1.657 1.00 65.31 305 SER A O 1
ATOM 2352 N N . PRO A 1 306 ? -36.181 23.270 0.468 1.00 68.31 306 PRO A N 1
ATOM 2353 C CA . PRO A 1 306 ? -35.280 23.285 1.611 1.00 68.31 306 PRO A CA 1
ATOM 2354 C C . PRO A 1 306 ? -35.671 24.396 2.607 1.00 68.31 306 PRO A C 1
ATOM 2356 O O . PRO A 1 306 ? -36.122 25.467 2.187 1.00 68.31 306 PRO A O 1
ATOM 2359 N N . PRO A 1 307 ? -35.506 24.166 3.923 1.00 70.38 307 PRO A N 1
ATOM 2360 C CA . PRO A 1 307 ? -35.785 25.172 4.940 1.00 70.38 307 PRO A CA 1
ATOM 2361 C C . PRO A 1 307 ? -34.791 26.349 4.868 1.00 70.38 307 PRO A C 1
ATOM 2363 O O . PRO A 1 307 ? -33.652 26.175 4.426 1.00 70.38 307 PRO A O 1
ATOM 2366 N N . PRO A 1 308 ? -35.200 27.552 5.313 1.00 61.62 308 PRO A N 1
ATOM 2367 C CA . PRO A 1 308 ? -34.352 28.737 5.304 1.00 61.62 308 PRO A CA 1
ATOM 2368 C C . PRO A 1 308 ? -33.152 28.573 6.243 1.00 61.62 308 PRO A C 1
ATOM 2370 O O . PRO A 1 308 ? -33.282 28.105 7.375 1.00 61.62 308 PRO A O 1
ATOM 2373 N N . ALA A 1 309 ? -31.984 28.994 5.759 1.00 50.00 309 ALA A N 1
ATOM 2374 C CA . ALA A 1 309 ? -30.741 29.017 6.514 1.00 50.00 309 ALA A CA 1
ATOM 2375 C C . ALA A 1 309 ? -30.895 29.881 7.776 1.00 50.00 309 ALA A C 1
ATOM 2377 O O . ALA A 1 309 ? -31.118 31.091 7.695 1.00 50.00 309 ALA A O 1
ATOM 2378 N N . MET A 1 310 ? -30.765 29.259 8.950 1.00 50.72 310 MET A N 1
ATOM 2379 C CA . MET A 1 310 ? -30.614 29.994 10.200 1.00 50.72 310 MET A CA 1
ATOM 2380 C C . MET A 1 310 ? -29.233 30.650 10.224 1.00 50.72 310 MET A C 1
ATOM 2382 O O . MET A 1 310 ? -28.202 29.983 10.295 1.00 50.72 310 MET A O 1
ATOM 2386 N N . SER A 1 311 ? -29.238 31.978 10.152 1.00 49.62 311 SER A N 1
ATOM 2387 C CA . SER A 1 311 ? -28.088 32.840 10.397 1.00 49.62 311 SER A CA 1
ATOM 2388 C C . SER A 1 311 ? -27.665 32.707 11.863 1.00 49.62 311 SER A C 1
ATOM 2390 O O . SER A 1 311 ? -28.248 33.344 12.740 1.00 49.62 311 SER A O 1
ATOM 2392 N N . TYR A 1 312 ? -26.658 31.878 12.141 1.00 53.56 312 TYR A N 1
ATOM 2393 C CA . TYR A 1 312 ? -26.017 31.845 13.453 1.00 53.56 312 TYR A CA 1
ATOM 2394 C C . TYR A 1 312 ? -25.224 33.135 13.661 1.00 53.56 312 TYR A C 1
ATOM 2396 O O . TYR A 1 312 ? -24.322 33.469 12.894 1.00 53.56 312 TYR A O 1
ATOM 2404 N N . GLY A 1 313 ? -25.619 33.881 14.692 1.00 46.38 313 GLY A N 1
ATOM 2405 C CA . GLY A 1 313 ? -24.982 35.121 15.102 1.00 46.38 313 GLY A CA 1
ATOM 2406 C C . GLY A 1 313 ? -23.522 34.924 15.500 1.00 46.38 313 GLY A C 1
ATOM 2407 O O . GLY A 1 313 ? -23.148 33.928 16.119 1.00 46.38 313 GLY A O 1
ATOM 2408 N N . HIS A 1 314 ? -22.723 35.929 15.149 1.00 45.66 314 HIS A N 1
ATOM 2409 C CA . HIS A 1 314 ? -21.361 36.148 15.613 1.00 45.66 314 HIS A CA 1
ATOM 2410 C C . HIS A 1 314 ? -21.238 35.935 17.127 1.00 45.66 314 HIS A C 1
ATOM 2412 O O . HIS A 1 314 ? -21.721 36.743 17.920 1.00 45.66 314 HIS A O 1
ATOM 2418 N N . GLN A 1 315 ? -20.540 34.872 17.526 1.00 44.97 315 GLN A N 1
ATOM 2419 C CA . GLN A 1 315 ? -19.969 34.767 18.861 1.00 44.97 315 GLN A CA 1
ATOM 2420 C C . GLN A 1 315 ? -18.539 35.307 18.834 1.00 44.97 315 GLN A C 1
ATOM 2422 O O . GLN A 1 315 ? -17.702 34.891 18.035 1.00 44.97 315 GLN A O 1
ATOM 2427 N N . HIS A 1 316 ? -18.308 36.280 19.711 1.00 45.34 316 HIS A N 1
ATOM 2428 C CA . HIS A 1 316 ? -17.017 36.863 20.035 1.00 45.34 316 HIS A CA 1
ATOM 2429 C C . HIS A 1 316 ? -16.017 35.784 20.469 1.00 45.34 316 HIS A C 1
ATOM 2431 O O . HIS A 1 316 ? -16.233 35.089 21.460 1.00 45.34 316 HIS A O 1
ATOM 2437 N N . THR A 1 317 ? -14.891 35.695 19.768 1.00 47.72 317 THR A N 1
ATOM 2438 C CA . THR A 1 317 ? -13.698 34.987 20.240 1.00 47.72 317 THR A CA 1
ATOM 2439 C C . THR A 1 317 ? -12.976 35.846 21.286 1.00 47.72 317 THR A C 1
ATOM 2441 O O . THR A 1 317 ? -12.658 37.001 20.983 1.00 47.72 317 THR A O 1
ATOM 2444 N N . PRO A 1 318 ? -12.679 35.339 22.496 1.00 49.62 318 PRO A N 1
ATOM 2445 C CA . PRO A 1 318 ? -11.790 36.028 23.421 1.00 49.62 318 PRO A CA 1
ATOM 2446 C C . PRO A 1 318 ? -10.347 35.958 22.903 1.00 49.62 318 PRO A C 1
ATOM 2448 O O . PRO A 1 318 ? -9.817 34.885 22.615 1.00 49.62 318 PRO A O 1
ATOM 2451 N N . SER A 1 319 ? -9.731 37.132 22.771 1.00 41.94 319 SER A N 1
ATOM 2452 C CA . SER A 1 319 ? -8.320 37.315 22.437 1.00 41.94 319 SER A CA 1
ATOM 2453 C C . SER A 1 319 ? -7.459 36.775 23.580 1.00 41.94 319 SER A C 1
ATOM 2455 O O . SER A 1 319 ? -7.452 37.352 24.666 1.00 41.94 319 SER A O 1
ATOM 2457 N N . TYR A 1 320 ? -6.754 35.669 23.348 1.00 47.38 320 TYR A N 1
ATOM 2458 C CA . TYR A 1 320 ? -5.714 35.188 24.253 1.00 47.38 320 TYR A CA 1
ATOM 2459 C C . TYR A 1 320 ? -4.402 35.914 23.949 1.00 47.38 320 TYR A C 1
ATOM 2461 O O . TYR A 1 320 ? -3.851 35.808 22.855 1.00 47.38 320 TYR A O 1
ATOM 2469 N N . ASP A 1 321 ? -3.947 36.671 24.941 1.00 46.66 321 ASP A N 1
ATOM 2470 C CA . ASP A 1 321 ? -2.676 37.384 24.981 1.00 46.66 321 ASP A CA 1
ATOM 2471 C C . ASP A 1 321 ? -1.542 36.367 25.208 1.00 46.66 321 ASP A C 1
ATOM 2473 O O . ASP A 1 321 ? -1.432 35.758 26.276 1.00 46.66 321 ASP A O 1
ATOM 2477 N N . PHE A 1 322 ? -0.742 36.109 24.170 1.00 42.28 322 PHE A N 1
ATOM 2478 C CA . PHE A 1 322 ? 0.443 35.257 24.261 1.00 42.28 322 PHE A CA 1
ATOM 2479 C C . PHE A 1 322 ? 1.583 36.057 24.897 1.00 42.28 322 PHE A C 1
ATOM 2481 O O . PHE A 1 322 ? 2.318 36.783 24.230 1.00 42.28 322 PHE A O 1
ATOM 2488 N N . GLY A 1 323 ? 1.730 35.900 26.212 1.00 43.69 323 GLY A N 1
ATOM 2489 C CA . GLY A 1 323 ? 2.892 36.371 26.953 1.00 43.69 323 GLY A CA 1
ATOM 2490 C C . GLY A 1 323 ? 4.184 35.709 26.460 1.00 43.69 323 GLY A C 1
ATOM 2491 O O . GLY A 1 323 ? 4.270 34.487 26.339 1.00 43.69 323 GLY A O 1
ATOM 2492 N N . ASN A 1 324 ? 5.186 36.549 26.195 1.00 44.47 324 ASN A N 1
ATOM 2493 C CA . ASN A 1 324 ? 6.564 36.183 25.871 1.00 44.47 324 ASN A CA 1
ATOM 2494 C C . ASN A 1 324 ? 7.131 35.101 26.811 1.00 44.47 324 ASN A C 1
ATOM 2496 O O . ASN A 1 324 ? 7.070 35.276 28.033 1.00 44.47 324 ASN A O 1
ATOM 2500 N N . PRO A 1 325 ? 7.788 34.048 26.290 1.00 55.00 325 PRO A N 1
ATOM 2501 C CA . PRO A 1 325 ? 8.620 33.190 27.117 1.00 55.00 325 PRO A CA 1
ATOM 2502 C C . PRO A 1 325 ? 9.936 33.905 27.493 1.00 55.00 325 PRO A C 1
ATOM 2504 O O . PRO A 1 325 ? 10.520 34.611 26.665 1.00 55.00 325 PRO A O 1
ATOM 2507 N N . PRO A 1 326 ? 10.430 33.729 28.732 1.00 54.62 326 PRO A N 1
ATOM 2508 C CA . PRO A 1 326 ? 11.678 34.327 29.181 1.00 54.62 326 PRO A CA 1
ATOM 2509 C C . PRO A 1 326 ? 12.893 33.667 28.519 1.00 54.62 326 PRO A C 1
ATOM 2511 O O . PRO A 1 326 ? 13.091 32.454 28.564 1.00 54.62 326 PRO A O 1
ATOM 2514 N N . THR A 1 327 ? 13.746 34.511 27.948 1.00 52.84 327 THR A N 1
ATOM 2515 C CA . THR A 1 327 ? 15.112 34.213 27.521 1.00 52.84 327 THR A CA 1
ATOM 2516 C C . THR A 1 327 ? 15.963 33.854 28.741 1.00 52.84 327 THR A C 1
ATOM 2518 O O . THR A 1 327 ? 16.172 34.687 29.621 1.00 52.84 327 THR A O 1
ATOM 2521 N N . GLY A 1 328 ? 16.493 32.631 28.800 1.00 38.50 328 GLY A N 1
ATOM 2522 C CA . GLY A 1 328 ? 17.388 32.239 29.887 1.00 38.50 328 GLY A CA 1
ATOM 2523 C C . GLY A 1 328 ? 18.103 30.909 29.669 1.00 38.50 328 GLY A C 1
ATOM 2524 O O . GLY A 1 328 ? 17.467 29.869 29.590 1.00 38.50 328 GLY A O 1
ATOM 2525 N N . ALA A 1 329 ? 19.437 30.986 29.679 1.00 41.16 329 ALA A N 1
ATOM 2526 C CA . ALA A 1 329 ? 20.423 29.911 29.840 1.00 41.16 329 ALA A CA 1
ATOM 2527 C C . ALA A 1 329 ? 20.716 28.997 28.631 1.00 41.16 329 ALA A C 1
ATOM 2529 O O . ALA A 1 329 ? 20.217 27.885 28.490 1.00 41.16 329 ALA A O 1
ATOM 2530 N N . ALA A 1 330 ? 21.680 29.449 27.825 1.00 42.22 330 ALA A N 1
ATOM 2531 C CA . ALA A 1 330 ? 22.485 28.607 26.952 1.00 42.22 330 ALA A CA 1
ATOM 2532 C C . ALA A 1 330 ? 23.358 27.644 27.783 1.00 42.22 330 ALA A C 1
ATOM 2534 O O . ALA A 1 330 ? 24.326 28.064 28.421 1.00 42.22 330 ALA A O 1
ATOM 2535 N N . ALA A 1 331 ? 23.037 26.351 27.749 1.00 41.41 331 ALA A N 1
ATOM 2536 C CA . ALA A 1 331 ? 23.934 25.293 28.194 1.00 41.41 331 ALA A CA 1
ATOM 2537 C C . ALA A 1 331 ? 24.890 24.932 27.044 1.00 41.41 331 ALA A C 1
ATOM 2539 O O . ALA A 1 331 ? 24.477 24.429 26.001 1.00 41.41 331 ALA A O 1
ATOM 2540 N N . LYS A 1 332 ? 26.182 25.218 27.234 1.00 44.03 332 LYS A N 1
ATOM 2541 C CA . LYS A 1 332 ? 27.270 24.731 26.379 1.00 44.03 332 LYS A CA 1
ATOM 2542 C C . LYS A 1 332 ? 27.384 23.212 26.540 1.00 44.03 332 LYS A C 1
ATOM 2544 O O . LYS A 1 332 ? 27.922 22.752 27.542 1.00 44.03 332 LYS A O 1
ATOM 2549 N N . LEU A 1 333 ? 26.917 22.450 25.556 1.00 40.53 333 LEU A N 1
ATOM 2550 C CA . LEU A 1 333 ? 27.301 21.050 25.380 1.00 40.53 333 LEU A CA 1
ATOM 2551 C C . LEU A 1 333 ? 28.478 21.002 24.404 1.00 40.53 333 LEU A C 1
ATOM 2553 O O . LEU A 1 333 ? 28.326 21.213 23.203 1.00 40.53 333 LEU A O 1
ATOM 2557 N N . SER A 1 334 ? 29.665 20.794 24.969 1.00 43.38 334 SER A N 1
ATOM 2558 C CA . SER A 1 334 ? 30.887 20.476 24.237 1.00 43.38 334 SER A CA 1
ATOM 2559 C C . SER A 1 334 ? 30.771 19.035 23.743 1.00 43.38 334 SER A C 1
ATOM 2561 O O . SER A 1 334 ? 30.694 18.116 24.555 1.00 43.38 334 SER A O 1
ATOM 2563 N N . PHE A 1 335 ? 30.708 18.844 22.427 1.00 40.94 335 PHE A N 1
ATOM 2564 C CA . PHE A 1 335 ? 30.837 17.534 21.794 1.00 40.94 335 PHE A CA 1
ATOM 2565 C C . PHE A 1 335 ? 32.328 17.257 21.577 1.00 40.94 335 PHE A C 1
ATOM 2567 O O . PHE A 1 335 ? 32.954 17.903 20.738 1.00 40.94 335 PHE A O 1
ATOM 2574 N N . ASP A 1 336 ? 32.885 16.310 22.330 1.00 45.97 336 ASP A N 1
ATOM 2575 C CA . ASP A 1 336 ? 34.167 15.682 22.004 1.00 45.97 336 ASP A CA 1
ATOM 2576 C C . ASP A 1 336 ? 33.946 14.639 20.895 1.00 45.97 336 ASP A C 1
ATOM 2578 O O . ASP A 1 336 ? 33.102 13.750 21.053 1.00 45.97 336 ASP A O 1
ATOM 2582 N N . PRO A 1 337 ? 34.675 14.702 19.768 1.00 55.22 337 PRO A N 1
ATOM 2583 C CA . PRO A 1 337 ? 34.667 13.649 18.770 1.00 55.22 337 PRO A CA 1
ATOM 2584 C C . PRO A 1 337 ? 35.812 12.654 19.033 1.00 55.22 337 PRO A C 1
ATOM 2586 O O . PRO A 1 337 ? 36.906 13.038 19.431 1.00 55.22 337 PRO A O 1
ATOM 2589 N N . TYR A 1 338 ? 35.565 11.386 18.696 1.00 43.41 338 TYR A N 1
ATOM 2590 C CA . TYR A 1 338 ? 36.499 10.248 18.661 1.00 43.41 338 TYR A CA 1
ATOM 2591 C C . TYR A 1 338 ? 36.771 9.501 19.973 1.00 43.41 338 TYR A C 1
ATOM 2593 O O . TYR A 1 338 ? 37.711 9.769 20.715 1.00 43.41 338 TYR A O 1
ATOM 2601 N N . THR A 1 339 ? 36.050 8.391 20.143 1.00 48.03 339 THR A N 1
ATOM 2602 C CA . THR A 1 339 ? 36.584 7.201 20.817 1.00 48.03 339 THR A CA 1
ATOM 2603 C C . THR A 1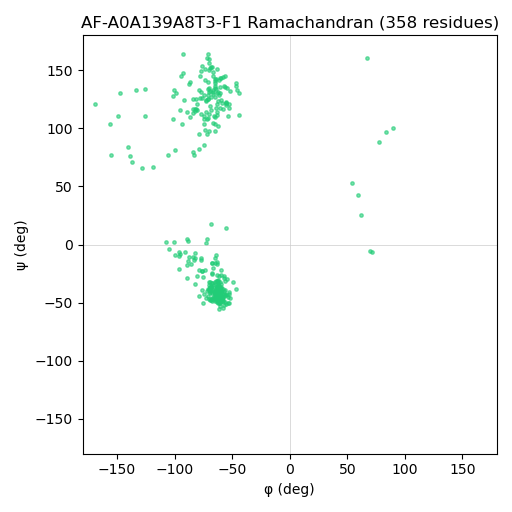 339 ? 36.407 6.004 19.875 1.00 48.03 339 THR A C 1
ATOM 2605 O O . THR A 1 339 ? 35.270 5.623 19.596 1.00 48.03 339 THR A O 1
ATOM 2608 N N . PRO A 1 340 ? 37.484 5.431 19.307 1.00 48.25 340 PRO A N 1
ATOM 2609 C CA . PRO A 1 340 ? 37.383 4.244 18.467 1.00 48.25 340 PRO A CA 1
ATOM 2610 C C . PRO A 1 340 ? 37.123 3.001 19.327 1.00 48.25 340 PRO A C 1
ATOM 2612 O O . PRO A 1 340 ? 37.839 2.728 20.290 1.00 48.25 340 PRO A O 1
ATOM 2615 N N . VAL A 1 341 ? 36.093 2.239 18.958 1.00 56.16 341 VAL A N 1
ATOM 2616 C CA . VAL A 1 341 ? 35.766 0.934 19.547 1.00 56.16 341 VAL A CA 1
ATOM 2617 C C . VAL A 1 341 ? 36.699 -0.132 18.948 1.00 56.16 341 VAL A C 1
ATOM 2619 O O . VAL A 1 341 ? 36.855 -0.170 17.726 1.00 56.16 341 VAL A O 1
ATOM 2622 N N . PRO A 1 342 ? 37.319 -1.011 19.756 1.00 51.41 342 PRO A N 1
ATOM 2623 C CA . PRO A 1 342 ? 38.125 -2.110 19.241 1.00 51.41 342 PRO A CA 1
ATOM 2624 C C . PRO A 1 342 ? 37.241 -3.202 18.624 1.00 51.41 342 PRO A C 1
ATOM 2626 O O . PRO A 1 342 ? 36.363 -3.769 19.275 1.00 51.41 342 PRO A O 1
ATOM 2629 N N . VAL A 1 343 ? 37.517 -3.519 17.358 1.00 47.66 343 VAL A N 1
ATOM 2630 C CA . VAL A 1 343 ? 36.990 -4.687 16.644 1.00 47.66 343 VAL A CA 1
ATOM 2631 C C . VAL A 1 343 ? 37.705 -5.926 17.183 1.00 47.66 343 VAL A C 1
ATOM 2633 O O . VAL A 1 343 ? 38.831 -6.220 16.788 1.00 47.66 343 VAL A O 1
ATOM 2636 N N . ASN A 1 344 ? 37.059 -6.648 18.099 1.00 46.34 344 ASN A N 1
ATOM 2637 C CA . ASN A 1 344 ? 37.433 -8.026 18.402 1.00 46.34 344 ASN A CA 1
ATOM 2638 C C . ASN A 1 344 ? 36.781 -8.934 17.364 1.00 46.34 344 ASN A C 1
ATOM 2640 O O . ASN A 1 344 ? 35.558 -9.003 17.253 1.00 46.34 344 ASN A O 1
ATOM 2644 N N . GLY A 1 345 ? 37.634 -9.569 16.567 1.00 46.03 345 GLY A N 1
ATOM 2645 C CA . GLY A 1 345 ? 37.234 -10.535 15.566 1.00 46.03 345 GLY A CA 1
ATOM 2646 C C . GLY A 1 345 ? 36.806 -11.861 16.176 1.00 46.03 345 GLY A C 1
ATOM 2647 O O . GLY A 1 345 ? 37.340 -12.292 17.190 1.00 46.03 345 GLY A O 1
ATOM 2648 N N . ASP A 1 346 ? 35.902 -12.527 15.471 1.00 41.19 346 ASP A N 1
ATOM 2649 C CA . ASP A 1 346 ? 35.923 -13.976 15.332 1.00 41.19 346 ASP A CA 1
ATOM 2650 C C . ASP A 1 346 ? 35.327 -14.326 13.966 1.00 41.19 346 ASP A C 1
ATOM 2652 O O . ASP A 1 346 ? 34.151 -14.104 13.678 1.00 41.19 346 ASP A O 1
ATOM 2656 N N . ALA A 1 347 ? 36.192 -14.813 13.078 1.00 44.75 347 ALA A N 1
ATOM 2657 C CA . ALA A 1 347 ? 35.815 -15.298 11.762 1.00 44.75 347 ALA A CA 1
ATOM 2658 C C . ALA A 1 347 ? 35.299 -16.742 11.888 1.00 44.75 347 ALA A C 1
ATOM 2660 O O . ALA A 1 347 ? 36.034 -17.606 12.378 1.00 44.75 347 ALA A O 1
ATOM 2661 N N . PRO A 1 348 ? 34.082 -17.069 11.418 1.00 53.81 348 PRO A N 1
ATOM 2662 C CA . PRO A 1 348 ? 33.629 -18.449 11.407 1.00 53.81 348 PRO A CA 1
ATOM 2663 C C . PRO A 1 348 ? 34.365 -19.252 10.323 1.00 53.81 348 PRO A C 1
ATOM 2665 O O . PRO A 1 348 ? 34.342 -18.927 9.133 1.00 53.81 348 PRO A O 1
ATOM 2668 N N . LYS A 1 349 ? 35.014 -20.338 10.761 1.00 49.12 349 LYS A N 1
ATOM 2669 C CA . LYS A 1 349 ? 35.591 -21.393 9.919 1.00 49.12 349 LYS A CA 1
ATOM 2670 C C . LYS A 1 349 ? 34.533 -21.921 8.943 1.00 49.12 349 LYS A C 1
ATOM 2672 O O . LYS A 1 349 ? 33.545 -22.519 9.361 1.00 49.12 349 LYS A O 1
ATOM 2677 N N . ARG A 1 350 ? 34.781 -21.759 7.640 1.00 44.41 350 ARG A N 1
ATOM 2678 C CA . ARG A 1 350 ? 34.069 -22.488 6.582 1.00 44.41 350 ARG A CA 1
ATOM 2679 C C . ARG A 1 350 ? 34.356 -23.982 6.727 1.00 44.41 350 ARG A C 1
ATOM 2681 O O . ARG A 1 350 ? 35.490 -24.417 6.538 1.00 44.41 350 ARG A O 1
ATOM 2688 N N . VAL A 1 351 ? 33.323 -24.751 7.050 1.00 51.78 351 VAL A N 1
ATOM 2689 C CA . VAL A 1 351 ? 33.302 -26.202 6.867 1.00 51.78 351 VAL A CA 1
ATOM 2690 C C . VAL A 1 351 ? 33.051 -26.453 5.384 1.00 51.78 351 VAL A C 1
ATOM 2692 O O . VAL A 1 351 ? 32.004 -26.099 4.849 1.00 51.78 351 VAL A O 1
ATOM 2695 N N . SER A 1 352 ? 34.058 -26.996 4.710 1.00 46.53 352 SER A N 1
ATOM 2696 C CA . SER A 1 352 ? 33.952 -27.501 3.346 1.00 46.53 352 SER A CA 1
ATOM 2697 C C . SER A 1 352 ? 33.145 -28.797 3.373 1.00 46.53 352 SER A C 1
ATOM 2699 O O . SER A 1 352 ? 33.643 -29.810 3.857 1.00 46.53 352 SER A O 1
ATOM 2701 N N . GLU A 1 353 ? 31.909 -28.770 2.876 1.00 52.09 353 GLU A N 1
ATOM 2702 C CA . GLU A 1 353 ? 31.142 -29.990 2.629 1.00 52.09 353 GLU A CA 1
ATOM 2703 C C . GLU A 1 353 ? 31.501 -30.599 1.270 1.00 52.09 353 GLU A C 1
ATOM 2705 O O . GLU A 1 353 ? 31.448 -29.961 0.213 1.00 52.09 353 GLU A O 1
ATOM 2710 N N . ASP A 1 354 ? 31.881 -31.870 1.352 1.00 48.38 354 ASP A N 1
ATOM 2711 C CA . ASP A 1 354 ? 32.182 -32.795 0.273 1.00 48.38 354 ASP A CA 1
ATOM 2712 C C . ASP A 1 354 ? 31.024 -32.937 -0.723 1.00 48.38 354 ASP A C 1
ATOM 2714 O O . ASP A 1 354 ? 29.943 -33.445 -0.412 1.00 48.38 354 ASP A O 1
ATOM 2718 N N . LYS A 1 355 ? 31.297 -32.604 -1.989 1.00 50.56 355 LYS A N 1
ATOM 2719 C CA . LYS A 1 355 ? 30.477 -33.031 -3.127 1.00 50.56 355 LYS A CA 1
ATOM 2720 C C . LYS A 1 355 ? 30.659 -34.533 -3.353 1.00 50.56 355 LYS A C 1
ATOM 2722 O O . LYS A 1 355 ? 31.577 -34.966 -4.051 1.00 50.56 355 LYS A O 1
ATOM 2727 N N . LYS A 1 356 ? 29.728 -35.333 -2.831 1.00 53.38 356 LYS A N 1
ATOM 2728 C CA . LYS A 1 356 ? 29.516 -36.710 -3.294 1.00 53.38 356 LYS A CA 1
ATOM 2729 C C . LYS A 1 356 ? 28.941 -36.701 -4.711 1.00 53.38 356 LYS A C 1
ATOM 2731 O O . LYS A 1 356 ? 27.826 -36.249 -4.952 1.00 53.38 356 LYS A O 1
ATOM 2736 N N . ARG A 1 357 ? 29.738 -37.236 -5.638 1.00 51.31 357 ARG A N 1
ATOM 2737 C CA . ARG A 1 357 ? 29.313 -37.746 -6.946 1.00 51.31 357 ARG A CA 1
ATOM 2738 C C . ARG A 1 357 ? 28.256 -38.838 -6.755 1.00 51.31 357 ARG A C 1
ATOM 2740 O O . ARG A 1 357 ? 28.486 -39.757 -5.974 1.00 51.31 357 ARG A O 1
ATOM 2747 N N . PHE A 1 358 ? 27.197 -38.803 -7.555 1.00 47.22 358 PHE A N 1
ATOM 2748 C CA . PHE A 1 358 ? 26.482 -40.008 -7.969 1.00 47.22 358 PHE A CA 1
ATOM 2749 C C . PHE A 1 358 ? 26.416 -40.042 -9.501 1.00 47.22 358 PHE A C 1
ATOM 2751 O O . PHE A 1 358 ? 26.144 -39.003 -10.105 1.00 47.22 358 PHE A O 1
ATOM 2758 N N . PRO A 1 359 ? 26.713 -41.192 -10.129 1.00 68.00 359 PRO A N 1
ATOM 2759 C CA . PRO A 1 359 ? 26.462 -41.423 -11.542 1.00 68.00 359 PRO A CA 1
ATOM 2760 C C . PRO A 1 359 ? 25.028 -41.934 -11.726 1.00 68.00 359 PRO A C 1
ATOM 2762 O O . PRO A 1 359 ? 24.582 -42.735 -10.909 1.00 68.00 359 PRO A O 1
ATOM 2765 N N . TYR A 1 360 ? 24.337 -41.476 -12.767 1.00 51.19 360 TYR A N 1
ATOM 2766 C CA . TYR A 1 360 ? 23.582 -42.283 -13.737 1.00 51.19 360 TYR A CA 1
ATOM 2767 C C . TYR A 1 360 ? 23.086 -41.375 -14.858 1.00 51.19 360 TYR A C 1
ATOM 2769 O O . TYR A 1 360 ? 22.526 -40.303 -14.535 1.00 51.19 360 TYR A O 1
#

Sequence (360 aa):
MDDTKVTLPDTKWDQILGVHHVSTVFKLPRLTQESERAIRNAIEGGAGAPDELFKIAEESKKWCFPDIEKRASTRLQELLLNTESPETTLATTSLETLSTLVETMEPASHFALVRRYIDVRAAAKDPVPPEAVSRLWSRVPFTSLSVTDLESAYSDATVPVVSVVDATSRALLLQPSQGPTLSYELFNAALEPSASMTLGMSQSQVYRLVREYNAAHPELDEPRRDQLWNKVRFVELSVEELEDAYGSTDVPRAPVVAAMFSRLRTGPAPSPSPSPLPPNPAPTAVAYAPGSYDPLMKPVPATPSPPPAMSYGHQHTPSYDFGNPPTGAAAKLSFDPYTPVPVNGDAPKRVSEDKKRFPY

Solvent-accessible surface area (backbone atoms only — not comparable to full-atom values): 22938 Å² total; per-residue (Å²): 130,86,88,80,71,88,76,79,69,84,88,46,48,64,57,45,52,48,47,31,50,53,19,57,77,70,66,36,66,67,52,29,51,52,32,50,48,53,55,47,44,46,60,68,59,80,74,53,50,57,53,53,30,44,47,45,18,56,40,22,56,77,72,70,34,65,73,54,19,49,51,19,48,52,45,40,47,54,55,69,68,38,84,83,46,60,60,67,56,56,48,69,38,47,70,65,52,53,55,56,45,54,75,76,47,67,70,85,52,34,58,64,49,54,50,51,41,50,51,38,17,44,75,69,74,56,57,69,55,67,75,56,49,53,57,57,53,74,69,41,61,52,71,74,53,50,70,70,54,44,54,55,42,63,73,32,91,87,46,65,54,67,56,41,33,55,22,48,35,51,45,39,72,77,40,57,86,54,50,66,75,50,54,69,67,61,47,56,53,30,64,46,86,56,89,70,78,83,74,80,75,52,47,62,54,49,43,49,52,49,52,52,32,52,68,70,41,77,83,61,52,68,73,60,54,52,55,53,55,69,65,39,55,55,68,74,41,53,70,69,57,46,52,53,44,64,72,41,89,89,44,72,56,68,61,45,53,52,22,54,52,50,51,66,72,68,46,84,75,78,70,83,70,79,76,80,74,80,82,83,82,77,91,77,81,90,76,90,79,85,88,80,88,82,89,79,87,77,84,80,81,82,82,81,78,83,80,82,84,79,82,79,74,90,75,83,78,83,84,81,81,84,74,80,79,83,89,78,82,89,77,87,80,84,82,84,82,89,80,88,78,84,85,78,84,83,82,82,80,82,80,84,79,81,84,78,83,80,92,134